Protein AF-A0A6A4ZZF1-F1 (afdb_monomer)

InterPro domains:
  IPR004626 RarD protein [TIGR00688] (1-239)
  IPR037185 Multidrug transporter EmrE superfamily [SSF103481] (30-122)
  IPR037185 Multidrug transporter EmrE superfamily [SSF103481] (188-264)

Structure (mmCIF, N/CA/C/O backbone):
data_AF-A0A6A4ZZF1-F1
#
_entry.id   AF-A0A6A4ZZF1-F1
#
loop_
_atom_site.group_PDB
_atom_site.id
_atom_site.type_symbol
_atom_site.label_atom_id
_atom_site.label_alt_id
_atom_site.label_comp_id
_atom_site.label_asym_id
_atom_site.label_entity_id
_atom_site.label_seq_id
_atom_site.pdbx_PDB_ins_code
_atom_site.Cartn_x
_atom_site.Cartn_y
_atom_site.Cartn_z
_atom_site.occupancy
_atom_site.B_iso_or_equiv
_atom_site.auth_seq_id
_atom_site.auth_comp_id
_atom_site.auth_asym_id
_atom_site.auth_atom_id
_atom_site.pdbx_PDB_model_num
ATOM 1 N N . MET A 1 1 ? 4.108 -10.662 -2.241 1.00 72.31 1 MET A N 1
ATOM 2 C CA . MET A 1 1 ? 3.986 -9.439 -3.066 1.00 72.31 1 MET A CA 1
ATOM 3 C C . MET A 1 1 ? 5.283 -9.031 -3.741 1.00 72.31 1 MET A C 1
ATOM 5 O O . MET A 1 1 ? 5.294 -9.047 -4.962 1.00 72.31 1 MET A O 1
ATOM 9 N N . PRO A 1 2 ? 6.390 -8.744 -3.032 1.00 70.81 2 PRO A N 1
ATOM 10 C CA . PRO A 1 2 ? 7.618 -8.294 -3.698 1.00 70.81 2 PRO A CA 1
ATOM 11 C C . PRO A 1 2 ? 8.170 -9.299 -4.713 1.00 70.81 2 PRO A C 1
ATOM 13 O O . PRO A 1 2 ? 8.534 -8.932 -5.821 1.00 70.81 2 PRO A O 1
ATOM 16 N N . VAL A 1 3 ? 8.139 -10.589 -4.360 1.00 78.12 3 VAL A N 1
ATOM 17 C CA . VAL A 1 3 ? 8.499 -11.699 -5.261 1.00 78.12 3 VAL A CA 1
ATOM 18 C C . VAL A 1 3 ? 7.626 -11.746 -6.507 1.00 78.12 3 VAL A C 1
ATOM 20 O O . VAL A 1 3 ? 8.127 -11.954 -7.603 1.00 78.12 3 VAL A O 1
ATOM 23 N N . TYR A 1 4 ? 6.333 -11.479 -6.353 1.00 81.94 4 TYR A N 1
ATOM 24 C CA . TYR A 1 4 ? 5.402 -11.462 -7.470 1.00 81.94 4 TYR A CA 1
ATOM 25 C C . TYR A 1 4 ? 5.743 -10.358 -8.478 1.00 81.94 4 TYR A C 1
ATOM 27 O O . TYR A 1 4 ? 5.851 -10.623 -9.670 1.00 81.94 4 TYR A O 1
ATOM 35 N N . TYR A 1 5 ? 5.993 -9.137 -7.995 1.00 78.38 5 TYR A N 1
ATOM 36 C CA . TYR A 1 5 ? 6.375 -8.022 -8.864 1.00 78.38 5 TYR A CA 1
ATOM 37 C C . TYR A 1 5 ? 7.768 -8.193 -9.476 1.00 78.38 5 TYR A C 1
ATOM 39 O O . TYR A 1 5 ? 7.979 -7.765 -10.604 1.00 78.38 5 TYR A O 1
ATOM 47 N N . LYS A 1 6 ? 8.687 -8.904 -8.811 1.00 76.88 6 LYS A N 1
ATOM 48 C CA . LYS A 1 6 ? 9.986 -9.271 -9.394 1.00 76.88 6 LYS A CA 1
ATOM 49 C C . LYS A 1 6 ? 9.829 -10.126 -10.658 1.00 76.88 6 LYS A C 1
ATOM 51 O O . LYS A 1 6 ? 10.525 -9.872 -11.636 1.00 76.88 6 LYS A O 1
ATOM 56 N N . PHE A 1 7 ? 8.896 -11.082 -10.685 1.00 82.50 7 PHE A N 1
ATOM 57 C CA . PHE A 1 7 ? 8.600 -11.852 -11.905 1.00 82.50 7 PHE A CA 1
ATOM 58 C C . PHE A 1 7 ? 8.034 -10.991 -13.045 1.00 82.50 7 PHE A C 1
ATOM 60 O O . PHE A 1 7 ? 8.113 -11.383 -14.204 1.00 82.50 7 PHE A O 1
ATOM 67 N N . LEU A 1 8 ? 7.508 -9.808 -12.724 1.00 83.62 8 LEU A N 1
ATOM 68 C CA . LEU A 1 8 ? 7.027 -8.805 -13.673 1.00 83.62 8 LEU A CA 1
ATOM 69 C C . LEU A 1 8 ? 8.022 -7.648 -13.871 1.00 83.62 8 LEU A C 1
ATOM 71 O O . LEU A 1 8 ? 7.661 -6.633 -14.452 1.00 83.62 8 LEU A O 1
ATOM 75 N N . SER A 1 9 ? 9.270 -7.770 -13.411 1.00 78.56 9 SER A N 1
ATOM 76 C CA . SER A 1 9 ? 10.270 -6.686 -13.475 1.00 78.56 9 SER A CA 1
ATOM 77 C C . SER A 1 9 ? 10.623 -6.234 -14.895 1.00 78.56 9 SER A C 1
ATOM 79 O O . SER A 1 9 ? 11.069 -5.106 -15.083 1.00 78.56 9 SER A O 1
ATOM 81 N N . THR A 1 10 ? 10.394 -7.086 -15.896 1.00 82.81 10 THR A N 1
ATOM 82 C CA . THR A 1 10 ? 10.549 -6.753 -17.319 1.00 82.81 10 THR A CA 1
ATOM 83 C C . THR A 1 10 ? 9.383 -5.933 -17.872 1.00 82.81 10 THR A C 1
ATOM 85 O O . THR A 1 10 ? 9.496 -5.349 -18.947 1.00 82.81 10 THR A O 1
ATOM 88 N N . VAL A 1 11 ? 8.264 -5.870 -17.147 1.00 87.69 11 VAL A N 1
ATOM 89 C CA . VAL A 1 11 ? 7.070 -5.120 -17.529 1.00 87.69 11 VAL A CA 1
ATOM 90 C C . VAL A 1 11 ? 7.142 -3.718 -16.920 1.00 87.69 11 VAL A C 1
ATOM 92 O O . VAL A 1 11 ? 7.413 -3.579 -15.721 1.00 87.69 11 VAL A O 1
ATOM 95 N N . PRO A 1 12 ? 6.859 -2.651 -17.690 1.00 89.56 12 PRO A N 1
ATOM 96 C CA . PRO A 1 12 ? 6.826 -1.305 -17.135 1.00 89.56 12 PRO A CA 1
ATOM 97 C C . PRO A 1 12 ? 5.836 -1.207 -15.966 1.00 89.56 12 PRO A C 1
ATOM 99 O O . PRO A 1 12 ? 4.684 -1.633 -16.076 1.00 89.56 12 PRO A O 1
ATOM 102 N N . ALA A 1 13 ? 6.264 -0.597 -14.855 1.00 87.69 13 ALA A N 1
ATOM 103 C CA . ALA A 1 13 ? 5.487 -0.519 -13.611 1.00 87.69 13 ALA A CA 1
ATOM 104 C C . ALA A 1 13 ? 4.069 0.043 -13.813 1.00 87.69 13 ALA A C 1
ATOM 106 O O . ALA A 1 13 ? 3.106 -0.431 -13.211 1.00 87.69 13 ALA A O 1
ATOM 107 N N . PHE A 1 14 ? 3.938 1.022 -14.711 1.00 89.88 14 PHE A N 1
ATOM 108 C CA . PHE A 1 14 ? 2.655 1.605 -15.084 1.00 89.88 14 PHE A CA 1
ATOM 109 C C . PHE A 1 14 ? 1.700 0.583 -15.718 1.00 89.88 14 PHE A C 1
ATOM 111 O O . PHE A 1 14 ? 0.529 0.542 -15.350 1.00 89.88 14 PHE A O 1
ATOM 118 N N . GLN A 1 15 ? 2.188 -0.299 -16.597 1.00 91.88 15 GLN A N 1
ATOM 119 C CA . GLN A 1 15 ? 1.350 -1.340 -17.201 1.00 91.88 15 GLN A CA 1
ATOM 120 C C . GLN A 1 15 ? 0.890 -2.368 -16.164 1.00 91.88 15 GLN A C 1
ATOM 122 O O . GLN A 1 15 ? -0.274 -2.759 -16.166 1.00 91.88 15 GLN A O 1
ATOM 127 N N . ILE A 1 16 ? 1.763 -2.751 -15.224 1.00 91.12 16 ILE A N 1
ATOM 128 C CA . ILE A 1 16 ? 1.392 -3.643 -14.112 1.00 91.12 16 ILE A CA 1
ATOM 129 C C . ILE A 1 16 ? 0.278 -3.004 -13.269 1.00 91.12 16 ILE A C 1
ATOM 131 O O . ILE A 1 16 ? -0.683 -3.678 -12.902 1.00 91.12 16 ILE A O 1
ATOM 135 N N . ALA A 1 17 ? 0.377 -1.701 -12.981 1.00 91.31 17 ALA A N 1
ATOM 136 C CA . ALA A 1 17 ? -0.648 -0.980 -12.232 1.00 91.31 17 ALA A CA 1
ATOM 137 C C . ALA A 1 17 ? -1.991 -0.938 -12.980 1.00 91.31 17 ALA A C 1
ATOM 139 O O . ALA A 1 17 ? -3.021 -1.235 -12.378 1.00 91.31 17 ALA A O 1
ATOM 140 N N . LEU A 1 18 ? -1.988 -0.648 -14.286 1.00 92.94 18 LEU A N 1
ATOM 141 C CA . LEU A 1 18 ? -3.201 -0.653 -15.112 1.00 92.94 18 LEU A CA 1
ATOM 142 C C . LEU A 1 18 ? -3.880 -2.026 -15.144 1.00 92.94 18 LEU A C 1
ATOM 144 O O . LEU A 1 18 ? -5.099 -2.120 -14.975 1.00 92.94 18 LEU A O 1
ATOM 148 N N . GLN A 1 19 ? -3.095 -3.095 -15.298 1.00 92.38 19 GLN A N 1
ATOM 149 C CA . GLN A 1 19 ? -3.606 -4.465 -15.243 1.00 92.38 19 GLN A CA 1
ATOM 150 C C . GLN A 1 19 ? -4.179 -4.770 -13.858 1.00 92.38 19 GLN A C 1
ATOM 152 O O . GLN A 1 19 ? -5.310 -5.242 -13.752 1.00 92.38 19 GLN A O 1
ATOM 157 N N . ARG A 1 20 ? -3.484 -4.389 -12.779 1.00 91.75 20 ARG A N 1
ATOM 158 C CA . ARG A 1 20 ? -4.009 -4.537 -11.416 1.00 91.75 20 ARG A CA 1
ATOM 159 C C . ARG A 1 20 ? -5.343 -3.823 -11.244 1.00 91.75 20 ARG A C 1
ATOM 161 O O . ARG A 1 20 ? -6.258 -4.414 -10.681 1.00 91.75 20 ARG A O 1
ATOM 168 N N . PHE A 1 21 ? -5.478 -2.584 -11.708 1.00 93.38 21 PHE A N 1
ATOM 169 C CA . PHE A 1 21 ? -6.724 -1.819 -11.580 1.00 93.38 21 PHE A CA 1
ATOM 170 C C . PHE A 1 21 ? -7.869 -2.469 -12.364 1.00 93.38 21 PHE A C 1
ATOM 172 O O . PHE A 1 21 ? -8.987 -2.553 -11.861 1.00 93.38 21 PHE A O 1
ATOM 179 N N . THR A 1 22 ? -7.564 -3.010 -13.544 1.00 94.06 22 THR A N 1
ATOM 180 C CA . THR A 1 22 ? -8.524 -3.721 -14.397 1.00 94.06 22 THR A CA 1
ATOM 181 C C . THR A 1 22 ? -9.000 -5.023 -13.751 1.00 94.06 22 THR A C 1
ATOM 183 O O . THR A 1 22 ? -10.201 -5.257 -13.638 1.00 94.06 22 THR A O 1
ATOM 186 N N . TRP A 1 23 ? -8.079 -5.856 -13.261 1.00 92.81 23 TRP A N 1
ATOM 187 C CA . TRP A 1 23 ? -8.389 -7.194 -12.740 1.00 92.81 23 TRP A CA 1
ATOM 188 C C . TRP A 1 23 ? -8.835 -7.217 -11.276 1.00 92.81 23 TRP A C 1
ATOM 190 O O . TRP A 1 23 ? -9.380 -8.216 -10.806 1.00 92.81 23 TRP A O 1
ATOM 200 N N . THR A 1 24 ? -8.666 -6.113 -10.547 1.00 91.56 24 THR A N 1
ATOM 201 C CA . THR A 1 24 ? -9.140 -6.004 -9.162 1.00 91.56 24 THR A CA 1
ATOM 202 C C . THR A 1 24 ? -10.670 -5.971 -9.083 1.00 91.56 24 THR A C 1
ATOM 204 O O . THR A 1 24 ? -11.230 -6.633 -8.212 1.00 91.56 24 THR A O 1
ATOM 207 N N . LEU A 1 25 ? -11.360 -5.277 -10.001 1.00 93.94 25 LEU A N 1
ATOM 208 C CA . LEU A 1 25 ? -12.827 -5.191 -9.984 1.00 93.94 25 LEU A CA 1
ATOM 209 C C . LEU A 1 25 ? -13.518 -6.550 -10.197 1.00 93.94 25 LEU A C 1
ATOM 211 O O . LEU A 1 25 ? -14.357 -6.889 -9.367 1.00 93.94 25 LEU A O 1
ATOM 215 N N . PRO A 1 26 ? -13.199 -7.357 -11.233 1.00 93.06 26 PRO A N 1
ATOM 216 C CA . PRO A 1 26 ? -13.819 -8.672 -11.405 1.00 93.06 26 PRO A CA 1
ATOM 217 C C . PRO A 1 26 ? -13.698 -9.545 -10.156 1.00 93.06 26 PRO A C 1
ATOM 219 O O . PRO A 1 26 ? -14.657 -10.205 -9.763 1.00 93.06 26 PRO A O 1
ATOM 222 N N . TRP A 1 27 ? -12.542 -9.498 -9.492 1.00 88.75 27 TRP A N 1
ATOM 223 C CA . TRP A 1 27 ? -12.291 -10.276 -8.288 1.00 88.75 27 TRP A CA 1
ATOM 224 C C . TRP A 1 27 ? -13.097 -9.785 -7.080 1.00 88.75 27 TRP A C 1
ATOM 226 O O . TRP A 1 27 ? -13.792 -10.570 -6.432 1.00 88.75 27 TRP A O 1
ATOM 236 N N . THR A 1 28 ? -13.054 -8.485 -6.776 1.00 89.69 28 THR A N 1
ATOM 237 C CA . THR A 1 28 ? -13.808 -7.926 -5.641 1.00 89.69 28 THR A CA 1
ATOM 238 C C . THR A 1 28 ? -15.316 -8.012 -5.871 1.00 89.69 28 THR A C 1
ATOM 240 O O . THR A 1 28 ? -16.069 -8.285 -4.935 1.00 89.69 28 THR A O 1
ATOM 243 N N . PHE A 1 29 ? -15.766 -7.876 -7.118 1.00 92.38 29 PHE A N 1
ATOM 244 C CA . PHE A 1 29 ? -17.161 -8.057 -7.500 1.00 92.38 29 PHE A CA 1
ATOM 245 C C . PHE A 1 29 ? -17.607 -9.522 -7.398 1.00 92.38 29 PHE A C 1
ATOM 247 O O . PHE A 1 29 ? -18.689 -9.797 -6.883 1.00 92.38 29 PHE A O 1
ATOM 254 N N . MET A 1 30 ? -16.767 -10.482 -7.796 1.00 91.75 30 MET A N 1
ATOM 255 C CA . MET A 1 30 ? -17.041 -11.909 -7.594 1.00 91.75 30 MET A CA 1
ATOM 256 C C . MET A 1 30 ? -17.208 -12.244 -6.104 1.00 91.75 30 MET A C 1
ATOM 258 O O . MET A 1 30 ? -18.144 -12.956 -5.742 1.00 91.75 30 MET A O 1
ATOM 262 N N . LEU A 1 31 ? -16.365 -11.687 -5.226 1.00 87.69 31 LEU A N 1
ATOM 263 C CA . LEU A 1 31 ? -16.516 -11.831 -3.772 1.00 87.69 31 LEU A CA 1
ATOM 264 C C . LEU A 1 31 ? -17.827 -11.215 -3.260 1.00 87.69 31 LEU A C 1
ATOM 266 O O . LEU A 1 31 ? -18.515 -11.823 -2.441 1.00 87.69 31 LEU A O 1
ATOM 270 N N . LEU A 1 32 ? -18.212 -10.042 -3.772 1.00 91.12 32 LEU A N 1
ATOM 271 C CA . LEU A 1 32 ? -19.483 -9.391 -3.439 1.00 91.12 32 LEU A CA 1
ATOM 272 C C . LEU A 1 32 ? -20.698 -10.251 -3.825 1.00 91.12 32 LEU A C 1
ATOM 274 O O . LEU A 1 32 ? -21.671 -10.338 -3.070 1.00 91.12 32 LEU A O 1
ATOM 278 N N . LEU A 1 33 ? -20.639 -10.896 -4.994 1.00 92.81 33 LEU A N 1
ATOM 279 C CA . LEU A 1 33 ? -21.669 -11.821 -5.463 1.00 92.81 33 LEU A CA 1
ATOM 280 C C . LEU A 1 33 ? -21.711 -13.094 -4.614 1.00 92.81 33 LEU A C 1
ATOM 282 O O . LEU A 1 33 ? -22.796 -13.494 -4.189 1.00 92.81 33 LEU A O 1
ATOM 286 N N . ALA A 1 34 ? -20.552 -13.689 -4.317 1.00 89.81 34 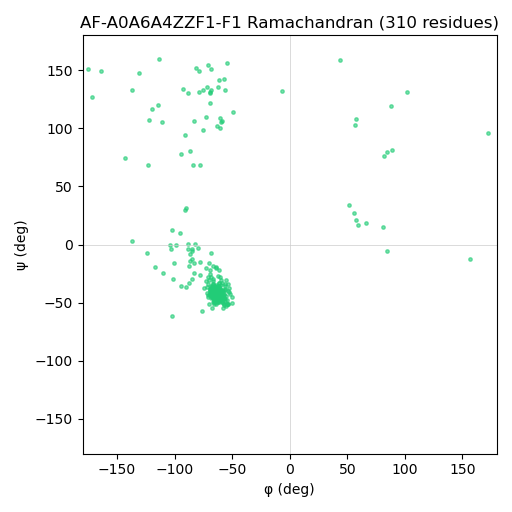ALA A N 1
ATOM 287 C CA . ALA A 1 34 ? -20.438 -14.892 -3.493 1.00 89.81 34 ALA A CA 1
ATOM 288 C C . ALA A 1 34 ? -21.012 -14.681 -2.083 1.00 89.81 34 ALA A C 1
ATOM 290 O O . ALA A 1 34 ? -21.722 -15.540 -1.565 1.00 89.81 34 ALA A O 1
ATOM 291 N N . LEU A 1 35 ? -20.780 -13.502 -1.498 1.00 87.25 35 LEU A N 1
ATOM 292 C CA . LEU A 1 35 ? -21.326 -13.105 -0.197 1.00 87.25 35 LEU A CA 1
ATOM 293 C C . LEU A 1 35 ? -22.767 -12.576 -0.268 1.00 87.25 35 LEU A C 1
ATOM 295 O O . LEU A 1 35 ? -23.331 -12.199 0.754 1.00 87.25 35 LEU A O 1
ATOM 299 N N . ARG A 1 36 ? -23.378 -12.542 -1.461 1.00 90.62 36 ARG A N 1
ATOM 300 C CA . ARG A 1 36 ? -24.756 -12.081 -1.715 1.00 90.62 36 ARG A CA 1
ATOM 301 C C . ARG A 1 36 ? -25.053 -10.639 -1.267 1.00 90.62 36 ARG A C 1
ATOM 303 O O . ARG A 1 36 ? -26.216 -10.261 -1.167 1.00 90.62 36 ARG A O 1
ATOM 310 N N . GLN A 1 37 ? -24.031 -9.795 -1.107 1.00 90.44 37 GLN A N 1
ATOM 311 C CA . GLN A 1 37 ? -24.180 -8.400 -0.654 1.00 90.44 37 GLN A CA 1
ATOM 312 C C . GLN A 1 37 ? -24.429 -7.399 -1.799 1.00 90.44 37 GLN A C 1
ATOM 314 O O . GLN A 1 37 ? -24.613 -6.206 -1.567 1.00 90.44 37 GLN A O 1
ATOM 319 N N . HIS A 1 38 ? -24.492 -7.868 -3.050 1.00 92.00 38 HIS A N 1
ATOM 320 C CA . HIS A 1 38 ? -24.627 -7.026 -4.247 1.00 92.00 38 HIS A CA 1
ATOM 321 C C . HIS A 1 38 ? -25.849 -6.089 -4.242 1.00 92.00 38 HIS A C 1
ATOM 323 O O . HIS A 1 38 ? -25.748 -4.961 -4.722 1.00 92.00 38 HIS A O 1
ATOM 329 N N . LYS A 1 39 ? -26.992 -6.512 -3.680 1.00 91.81 39 LYS A N 1
ATOM 330 C CA . LYS A 1 39 ? -28.198 -5.663 -3.589 1.00 91.81 39 LYS A CA 1
ATOM 331 C C . LYS A 1 39 ? -28.013 -4.502 -2.612 1.00 91.81 39 LYS A C 1
ATOM 333 O O . LYS A 1 39 ? -28.387 -3.374 -2.922 1.00 91.81 39 LYS A O 1
ATOM 338 N N . ILE A 1 40 ? -27.420 -4.784 -1.451 1.00 91.94 40 ILE A N 1
ATOM 339 C CA . ILE A 1 40 ? -27.141 -3.786 -0.409 1.00 91.94 40 ILE A CA 1
ATOM 340 C C . ILE A 1 40 ? -26.113 -2.786 -0.941 1.00 91.94 40 ILE A C 1
ATOM 342 O O . ILE A 1 40 ? -26.341 -1.579 -0.898 1.00 91.94 40 ILE A O 1
ATOM 346 N N . PHE A 1 41 ? -25.047 -3.290 -1.568 1.00 93.69 41 PHE A N 1
ATOM 347 C CA . PHE A 1 41 ? -24.054 -2.464 -2.247 1.00 93.69 41 PHE A CA 1
ATOM 348 C C . PHE A 1 41 ? -24.688 -1.508 -3.265 1.00 93.69 41 PHE A C 1
ATOM 350 O O . PHE A 1 41 ? -24.442 -0.307 -3.202 1.00 93.69 41 PHE A O 1
ATOM 357 N N . ALA A 1 42 ? -25.537 -2.004 -4.170 1.00 93.50 42 ALA A N 1
ATOM 358 C CA . ALA A 1 42 ? -26.165 -1.164 -5.191 1.00 93.50 42 ALA A CA 1
ATOM 359 C C . ALA A 1 42 ? -27.045 -0.052 -4.592 1.00 93.50 42 ALA A C 1
ATOM 361 O O . ALA A 1 42 ? -27.110 1.045 -5.145 1.00 93.50 42 ALA A O 1
ATOM 362 N N . ARG A 1 43 ? -27.691 -0.314 -3.449 1.00 92.00 43 ARG A N 1
ATOM 363 C CA . ARG A 1 43 ? -28.529 0.661 -2.742 1.00 92.00 43 ARG A CA 1
ATOM 364 C C . ARG A 1 43 ? -27.711 1.736 -2.017 1.00 92.00 43 ARG A C 1
ATOM 366 O O . ARG A 1 43 ? -28.135 2.887 -1.981 1.00 92.00 43 ARG A O 1
ATOM 373 N N . GLU A 1 44 ? -26.571 1.381 -1.430 1.00 92.00 44 GLU A N 1
ATOM 374 C CA . GLU A 1 44 ? -25.820 2.264 -0.521 1.00 92.00 44 GLU A CA 1
ATOM 375 C C . GLU A 1 44 ? -24.602 2.939 -1.168 1.00 92.00 44 GLU A C 1
ATOM 377 O O . GLU A 1 44 ? -24.215 4.043 -0.777 1.00 92.00 44 GLU A O 1
ATOM 382 N N . ALA A 1 45 ? -23.974 2.309 -2.163 1.00 92.81 45 ALA A N 1
ATOM 383 C CA . ALA A 1 45 ? -22.674 2.744 -2.670 1.00 92.81 45 ALA A CA 1
ATOM 384 C C . ALA A 1 45 ? -22.737 4.043 -3.489 1.00 92.81 45 ALA A C 1
ATOM 386 O O . ALA A 1 45 ? -21.838 4.876 -3.388 1.00 92.81 45 ALA A O 1
ATOM 387 N N . PHE A 1 46 ? -23.798 4.251 -4.271 1.00 94.56 46 PHE A N 1
ATOM 388 C CA . PHE A 1 46 ? -23.851 5.283 -5.319 1.00 94.56 46 PHE A CA 1
ATOM 389 C C . PHE A 1 46 ? -24.374 6.654 -4.861 1.00 94.56 46 PHE A C 1
ATOM 391 O O . PHE A 1 46 ? -24.962 7.404 -5.640 1.00 94.56 46 PHE A O 1
ATOM 398 N N . THR A 1 47 ? -24.147 7.033 -3.604 1.00 94.75 47 THR A N 1
ATOM 399 C CA . THR A 1 47 ? -24.448 8.400 -3.151 1.00 94.75 47 THR A CA 1
ATOM 400 C C . THR A 1 47 ? -23.347 9.369 -3.595 1.00 94.75 47 THR A C 1
ATOM 402 O O . THR A 1 47 ? -22.176 8.999 -3.675 1.00 94.75 47 THR A O 1
ATOM 405 N N . LYS A 1 48 ? -23.685 10.643 -3.849 1.00 93.06 48 LYS A N 1
ATOM 406 C CA . LYS A 1 48 ? -22.687 11.664 -4.239 1.00 93.06 48 LYS A CA 1
ATOM 407 C C . LYS A 1 48 ? -21.562 11.802 -3.206 1.00 93.06 48 LYS A C 1
ATOM 409 O O . LYS A 1 48 ? -20.405 11.964 -3.581 1.00 93.06 48 LYS A O 1
A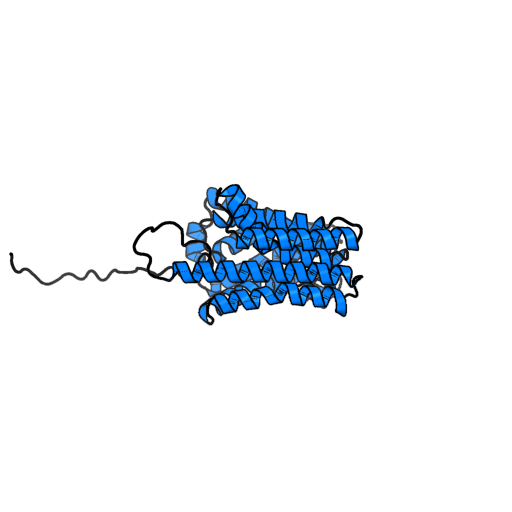TOM 414 N N . ALA A 1 49 ? -21.904 11.707 -1.919 1.00 93.62 49 ALA A N 1
ATOM 415 C CA . ALA A 1 49 ? -20.943 11.759 -0.822 1.00 93.62 49 ALA A CA 1
ATOM 416 C C . ALA A 1 49 ? -19.979 10.563 -0.853 1.00 93.62 49 ALA A C 1
ATOM 418 O O . ALA A 1 49 ? -18.768 10.757 -0.755 1.00 93.62 49 ALA A O 1
ATOM 419 N N . ASN A 1 50 ? -20.501 9.349 -1.065 1.00 94.19 50 ASN A N 1
ATOM 420 C CA . ASN A 1 50 ? -19.676 8.151 -1.188 1.00 94.19 50 ASN A CA 1
ATOM 421 C C . ASN A 1 50 ? -18.779 8.242 -2.421 1.00 94.19 50 ASN A C 1
ATOM 423 O O . ASN A 1 50 ? -17.573 8.078 -2.301 1.00 94.19 50 ASN A O 1
ATOM 427 N N . LEU A 1 51 ? -19.319 8.590 -3.588 1.00 95.06 51 LEU A N 1
ATOM 428 C CA . LEU A 1 51 ? -18.512 8.718 -4.802 1.00 95.06 51 LEU A CA 1
ATOM 429 C C . LEU A 1 51 ? -17.370 9.727 -4.637 1.00 95.06 51 LEU A C 1
ATOM 431 O O . LEU A 1 51 ? -16.245 9.420 -5.020 1.00 95.06 51 LEU A O 1
ATOM 435 N N . ALA A 1 52 ? -17.613 10.886 -4.019 1.00 94.75 52 ALA A N 1
ATOM 436 C CA . ALA A 1 52 ? -16.562 11.869 -3.758 1.00 94.75 52 ALA A CA 1
ATOM 437 C C . ALA A 1 52 ? -15.491 11.336 -2.791 1.00 94.75 52 ALA A C 1
ATOM 439 O O . ALA A 1 52 ? -14.298 11.407 -3.088 1.00 94.75 52 ALA A O 1
ATOM 440 N N . LEU A 1 53 ? -15.907 10.758 -1.658 1.00 94.38 53 LEU A N 1
ATOM 441 C CA . LEU A 1 53 ? -14.992 10.216 -0.651 1.00 94.38 53 LEU A CA 1
ATOM 442 C C . LEU A 1 53 ? -14.163 9.056 -1.217 1.00 94.38 53 LEU A C 1
ATOM 444 O O . LEU A 1 53 ? -12.937 9.067 -1.111 1.00 94.38 53 LEU A O 1
ATOM 448 N N . TYR A 1 54 ? -14.814 8.084 -1.858 1.00 95.38 54 TYR A N 1
ATOM 449 C CA . TYR A 1 54 ? -14.147 6.908 -2.411 1.00 95.38 54 TYR A CA 1
ATOM 450 C C . TYR A 1 54 ? -13.326 7.218 -3.666 1.00 95.38 54 TYR A C 1
ATOM 452 O O . TYR A 1 54 ? -12.390 6.485 -3.956 1.00 95.38 54 TYR A O 1
ATOM 460 N N . SER A 1 55 ? -13.585 8.327 -4.371 1.00 95.75 55 SER A N 1
ATOM 461 C CA . SER A 1 55 ? -12.681 8.807 -5.431 1.00 95.75 55 SER A CA 1
ATOM 462 C C . SER A 1 55 ? -11.343 9.276 -4.861 1.00 95.75 55 SER A C 1
ATOM 464 O O . SER A 1 55 ? -10.294 8.984 -5.434 1.00 95.75 55 SER A O 1
ATOM 466 N N . ILE A 1 56 ? -11.356 9.950 -3.705 1.00 96.06 56 ILE A N 1
ATOM 467 C CA . ILE A 1 56 ? -10.127 10.364 -3.012 1.00 96.06 56 ILE A CA 1
ATOM 468 C C . ILE A 1 56 ? -9.355 9.130 -2.540 1.00 96.06 56 ILE A C 1
ATOM 470 O O . ILE A 1 56 ? -8.154 9.020 -2.786 1.00 96.06 56 ILE A O 1
ATOM 474 N N . THR A 1 57 ? -10.031 8.181 -1.887 1.00 94.44 57 THR A N 1
ATOM 475 C CA . THR A 1 57 ? -9.361 6.977 -1.378 1.00 94.44 57 THR A CA 1
ATOM 476 C C . THR A 1 57 ? -8.872 6.067 -2.507 1.00 94.44 57 THR A C 1
ATOM 478 O O . THR A 1 57 ? -7.763 5.543 -2.410 1.00 94.44 57 THR A O 1
ATOM 481 N N . ALA A 1 58 ? -9.622 5.948 -3.607 1.00 94.81 58 ALA A N 1
ATOM 482 C CA . ALA A 1 58 ? -9.186 5.264 -4.822 1.00 94.81 58 ALA A CA 1
ATOM 483 C C . ALA A 1 58 ? -7.926 5.910 -5.416 1.00 94.81 58 ALA A C 1
ATOM 485 O O . ALA A 1 58 ? -6.971 5.205 -5.733 1.00 94.81 58 ALA A O 1
ATOM 486 N N . GLY A 1 59 ? -7.877 7.244 -5.503 1.00 96.12 59 GLY A N 1
ATOM 487 C CA . GLY A 1 59 ? -6.693 7.972 -5.966 1.00 96.12 59 GLY A CA 1
ATOM 488 C C . GLY A 1 59 ? -5.463 7.734 -5.085 1.00 96.12 59 GLY A C 1
ATOM 489 O O . GLY A 1 59 ? -4.378 7.467 -5.600 1.00 96.12 59 GLY A O 1
ATOM 490 N N . LEU A 1 60 ? -5.631 7.755 -3.758 1.00 94.75 60 LEU A N 1
ATOM 491 C CA . LEU A 1 60 ? -4.546 7.476 -2.809 1.00 94.75 60 LEU A CA 1
ATOM 492 C C . LEU A 1 60 ? -4.036 6.033 -2.927 1.00 94.75 60 LEU A C 1
ATOM 494 O O . LEU A 1 60 ? -2.828 5.815 -2.998 1.00 94.75 60 LEU A O 1
ATOM 498 N N . VAL A 1 61 ? -4.932 5.045 -3.020 1.00 92.75 61 VAL A N 1
ATOM 499 C CA . VAL A 1 61 ? -4.543 3.637 -3.224 1.00 92.75 61 VAL A CA 1
ATOM 500 C C . VAL A 1 61 ? -3.876 3.434 -4.576 1.00 92.75 61 VAL A C 1
ATOM 502 O O . VAL A 1 61 ? -2.899 2.688 -4.662 1.00 92.75 61 VAL A O 1
ATOM 505 N N . ALA A 1 62 ? -4.363 4.092 -5.630 1.00 93.12 62 ALA A N 1
ATOM 506 C CA . ALA A 1 62 ? -3.749 4.050 -6.951 1.00 93.12 62 ALA A CA 1
ATOM 507 C C . ALA A 1 62 ? -2.316 4.598 -6.908 1.00 93.12 62 ALA A C 1
ATOM 509 O O . ALA A 1 62 ? -1.397 3.931 -7.387 1.00 93.12 62 ALA A O 1
ATOM 510 N N . ALA A 1 63 ? -2.116 5.758 -6.274 1.00 94.94 63 ALA A N 1
ATOM 511 C CA . ALA A 1 63 ? -0.808 6.383 -6.108 1.00 94.94 63 ALA A CA 1
ATOM 512 C C . ALA A 1 63 ? 0.148 5.511 -5.279 1.00 94.94 63 ALA A C 1
ATOM 514 O O . ALA A 1 63 ? 1.270 5.259 -5.716 1.00 94.94 63 ALA A O 1
ATOM 515 N N . SER A 1 64 ? -0.310 4.991 -4.133 1.00 93.44 64 SER A N 1
ATOM 516 C CA . SER A 1 64 ? 0.475 4.080 -3.285 1.00 93.44 64 SER A CA 1
ATOM 517 C C . SER A 1 64 ? 0.885 2.825 -4.056 1.00 93.44 64 SER A C 1
ATOM 519 O O . SER A 1 64 ? 2.059 2.466 -4.108 1.00 93.44 64 SER A O 1
ATOM 521 N N . THR A 1 65 ? -0.059 2.204 -4.766 1.00 91.38 65 THR A N 1
ATOM 522 C CA . THR A 1 65 ? 0.208 1.011 -5.579 1.00 91.38 65 THR A CA 1
ATOM 523 C C . THR A 1 65 ? 1.261 1.283 -6.647 1.00 91.38 65 THR A C 1
ATOM 525 O O . THR A 1 65 ? 2.201 0.502 -6.797 1.00 91.38 65 THR A O 1
ATOM 528 N N . LEU A 1 66 ? 1.098 2.368 -7.405 1.00 92.19 66 LEU A N 1
ATOM 529 C CA . LEU A 1 66 ? 2.012 2.715 -8.484 1.00 92.19 66 LEU A CA 1
ATOM 530 C C . LEU A 1 66 ? 3.419 2.975 -7.935 1.00 92.19 66 LEU A C 1
ATOM 532 O O . LEU A 1 66 ? 4.391 2.475 -8.499 1.00 92.19 66 LEU A O 1
ATOM 536 N N . LEU A 1 67 ? 3.513 3.674 -6.799 1.00 93.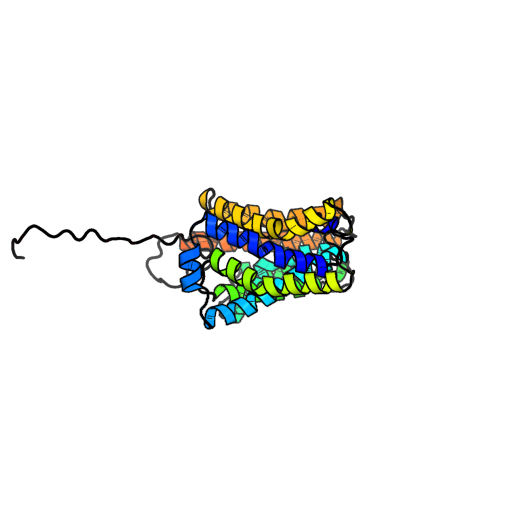06 67 LEU A N 1
ATOM 537 C CA . LEU A 1 67 ? 4.768 3.932 -6.104 1.00 93.06 67 LEU A CA 1
ATOM 538 C C . LEU A 1 67 ? 5.433 2.636 -5.628 1.00 93.06 67 LEU A C 1
ATOM 540 O O . LEU A 1 67 ? 6.625 2.471 -5.853 1.00 93.06 67 LEU A O 1
ATOM 544 N N . VAL A 1 68 ? 4.685 1.692 -5.041 1.00 90.25 68 VAL A N 1
ATOM 545 C CA . VAL A 1 68 ? 5.225 0.386 -4.621 1.00 90.25 68 VAL A CA 1
ATOM 546 C C . VAL A 1 68 ? 5.766 -0.398 -5.813 1.00 90.25 68 VAL A C 1
ATOM 548 O O . VAL A 1 68 ? 6.889 -0.894 -5.749 1.00 90.25 68 VAL A O 1
ATOM 551 N N . ILE A 1 69 ? 4.994 -0.526 -6.896 1.00 89.62 69 ILE A N 1
ATOM 552 C CA . ILE A 1 69 ? 5.420 -1.298 -8.073 1.00 89.62 69 ILE A CA 1
ATOM 553 C C . ILE A 1 69 ? 6.669 -0.660 -8.689 1.00 89.62 69 ILE A C 1
ATOM 555 O O . ILE A 1 69 ? 7.652 -1.351 -8.956 1.00 89.62 69 ILE A O 1
ATOM 559 N N . TRP A 1 70 ? 6.655 0.662 -8.872 1.00 91.44 70 TRP A N 1
ATOM 560 C CA . TRP A 1 70 ? 7.799 1.402 -9.394 1.00 91.44 70 TRP A CA 1
ATOM 561 C C . TRP A 1 70 ? 9.034 1.261 -8.498 1.00 91.44 70 TRP A C 1
ATOM 563 O O . TRP A 1 70 ? 10.123 0.985 -9.001 1.00 91.44 70 TRP A O 1
ATOM 573 N N . ALA A 1 71 ? 8.867 1.395 -7.181 1.00 89.62 71 ALA A N 1
ATOM 574 C CA . ALA A 1 71 ? 9.947 1.296 -6.209 1.00 89.62 71 ALA A CA 1
ATOM 575 C C . ALA A 1 71 ? 10.582 -0.098 -6.224 1.00 89.62 71 ALA A C 1
ATOM 577 O O . ALA A 1 71 ? 11.803 -0.213 -6.289 1.00 89.62 71 ALA A O 1
ATOM 578 N N . VAL A 1 72 ? 9.770 -1.160 -6.234 1.00 86.06 72 VAL A N 1
ATOM 579 C CA . VAL A 1 72 ? 10.267 -2.542 -6.312 1.00 86.06 72 VAL A CA 1
ATOM 580 C C . VAL A 1 72 ? 11.027 -2.783 -7.618 1.00 86.06 72 VAL A C 1
ATOM 582 O O . VAL A 1 72 ? 12.110 -3.366 -7.581 1.00 86.06 72 VAL A O 1
ATOM 585 N N . ASN A 1 73 ? 10.513 -2.300 -8.752 1.00 85.94 73 ASN A N 1
ATOM 586 C CA . ASN A 1 73 ? 11.187 -2.444 -10.046 1.00 85.94 73 ASN A CA 1
ATOM 587 C C . ASN A 1 73 ? 12.475 -1.606 -10.146 1.00 85.94 73 ASN A C 1
ATOM 589 O O . ASN A 1 73 ? 13.378 -1.971 -10.891 1.00 85.94 73 ASN A O 1
ATOM 593 N N . SER A 1 74 ? 12.579 -0.518 -9.380 1.00 87.25 74 SER A N 1
ATOM 594 C CA . SER A 1 74 ? 13.729 0.397 -9.382 1.00 87.25 74 SER A CA 1
ATOM 595 C C . SER A 1 74 ? 14.766 0.092 -8.287 1.00 87.25 74 SER A C 1
ATOM 597 O O . SER A 1 74 ? 15.662 0.900 -8.065 1.00 87.25 74 SER A O 1
ATOM 599 N N . GLY A 1 75 ? 14.655 -1.045 -7.586 1.00 85.12 75 GLY A N 1
ATOM 600 C CA . GLY A 1 75 ? 15.614 -1.455 -6.546 1.00 85.12 75 GLY A CA 1
ATOM 601 C C . GLY A 1 75 ? 15.410 -0.798 -5.173 1.00 85.12 75 GLY A C 1
ATOM 602 O O . GLY A 1 75 ? 16.267 -0.873 -4.308 1.00 85.12 75 GLY A O 1
ATOM 603 N N . TYR A 1 76 ? 14.262 -0.170 -4.917 1.00 86.81 76 TYR A N 1
ATOM 604 C CA . TYR A 1 76 ? 13.935 0.441 -3.620 1.00 86.81 76 TYR A CA 1
ATOM 605 C C . TYR A 1 76 ? 13.214 -0.527 -2.672 1.00 86.81 76 TYR A C 1
ATOM 607 O O . TYR A 1 76 ? 12.408 -0.118 -1.833 1.00 86.81 76 TYR A O 1
ATOM 615 N N . LEU A 1 77 ? 13.469 -1.834 -2.780 1.00 85.19 77 LEU A N 1
ATOM 616 C CA . LEU A 1 77 ? 12.729 -2.838 -2.012 1.00 85.19 77 LEU A CA 1
ATOM 617 C C . LEU A 1 77 ? 12.918 -2.681 -0.493 1.00 85.19 77 LEU A C 1
ATOM 619 O O . LEU A 1 77 ? 11.968 -2.883 0.269 1.00 85.19 77 LEU A O 1
ATOM 623 N N . LEU A 1 78 ? 14.117 -2.288 -0.054 1.00 83.81 78 LEU A N 1
ATOM 624 C CA . LEU A 1 78 ? 14.390 -2.012 1.356 1.00 83.81 78 LEU A CA 1
ATOM 625 C C . LEU A 1 78 ? 13.611 -0.794 1.869 1.00 83.81 78 LEU A C 1
ATOM 627 O O . LEU A 1 78 ? 13.068 -0.858 2.970 1.00 83.81 78 LEU A O 1
ATOM 631 N N . GLU A 1 79 ? 13.474 0.271 1.073 1.00 87.56 79 GLU A N 1
ATOM 632 C CA . GLU A 1 79 ? 12.649 1.429 1.447 1.00 87.56 79 GLU A CA 1
ATOM 633 C C . GLU A 1 79 ? 11.153 1.086 1.483 1.00 87.56 79 GLU A C 1
ATOM 635 O O . GLU A 1 79 ? 10.441 1.548 2.372 1.00 87.56 79 GLU A O 1
ATOM 640 N N . VAL A 1 80 ? 10.667 0.221 0.585 1.00 88.62 80 VAL A N 1
ATOM 641 C CA . VAL A 1 80 ? 9.286 -0.292 0.654 1.00 88.62 80 VAL A CA 1
ATOM 642 C C . VAL A 1 80 ? 9.067 -1.073 1.956 1.00 88.62 80 VAL A C 1
ATOM 644 O O . VAL A 1 80 ? 8.044 -0.899 2.617 1.00 88.62 80 VAL A O 1
ATOM 647 N N . SER A 1 81 ? 10.034 -1.903 2.361 1.00 84.88 81 SER A N 1
ATOM 648 C CA . SER A 1 81 ? 9.973 -2.625 3.639 1.00 84.88 81 SER A CA 1
ATOM 649 C C . SER A 1 81 ? 10.010 -1.675 4.838 1.00 84.88 81 SER A C 1
ATOM 651 O O . SER A 1 81 ? 9.269 -1.872 5.799 1.00 84.88 81 SER A O 1
ATOM 653 N N . LEU A 1 82 ? 10.856 -0.644 4.786 1.00 86.06 82 LEU A N 1
ATOM 654 C CA . LEU A 1 82 ? 10.943 0.399 5.805 1.00 86.06 82 LEU A CA 1
ATOM 655 C C . LEU A 1 82 ? 9.605 1.136 5.949 1.00 86.06 82 LEU A C 1
ATOM 657 O O . LEU A 1 82 ? 9.111 1.292 7.062 1.00 86.06 82 LEU A O 1
ATOM 661 N N . GLY A 1 83 ? 8.981 1.516 4.831 1.00 88.25 83 GLY A N 1
ATOM 662 C CA . GLY A 1 83 ? 7.644 2.110 4.815 1.00 88.25 83 GLY A CA 1
ATOM 663 C C . GLY A 1 8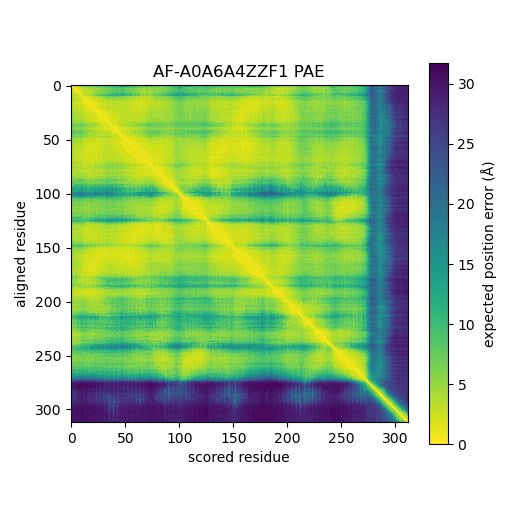3 ? 6.601 1.201 5.471 1.00 88.25 83 GLY A C 1
ATOM 664 O O . GLY A 1 83 ? 5.829 1.653 6.313 1.00 88.25 83 GLY A O 1
ATOM 665 N N . ALA A 1 84 ? 6.638 -0.105 5.186 1.00 84.31 84 ALA A N 1
ATOM 666 C CA . ALA A 1 84 ? 5.741 -1.072 5.818 1.00 84.31 84 ALA A CA 1
ATOM 667 C C . ALA A 1 84 ? 5.916 -1.154 7.350 1.00 84.31 84 ALA A C 1
ATOM 669 O O . ALA A 1 84 ? 4.920 -1.269 8.062 1.00 84.31 84 ALA A O 1
ATOM 670 N N . PHE A 1 85 ? 7.147 -1.045 7.870 1.00 81.69 85 PHE A N 1
ATOM 671 C CA . PHE A 1 85 ? 7.399 -0.959 9.319 1.00 81.69 85 PHE A CA 1
ATOM 672 C C . PHE A 1 85 ? 6.862 0.334 9.942 1.00 81.69 85 PHE A C 1
ATOM 674 O O . PHE A 1 85 ? 6.385 0.327 11.076 1.00 81.69 85 PHE A O 1
ATOM 681 N N . LEU A 1 86 ? 6.936 1.443 9.209 1.00 85.12 86 LEU A N 1
ATOM 682 C CA . LEU A 1 86 ? 6.478 2.750 9.674 1.00 85.12 86 LEU A CA 1
ATOM 683 C C . LEU A 1 86 ? 4.953 2.907 9.611 1.00 85.12 86 LEU A C 1
ATOM 685 O O . LEU A 1 86 ? 4.392 3.659 10.404 1.00 85.12 86 LEU A O 1
ATOM 689 N N . ASN A 1 87 ? 4.267 2.188 8.719 1.00 82.75 87 ASN A N 1
ATOM 690 C CA . ASN A 1 87 ? 2.832 2.346 8.470 1.00 82.75 87 ASN A CA 1
ATOM 691 C C . ASN A 1 87 ? 1.946 2.335 9.734 1.00 82.75 87 ASN A C 1
ATOM 693 O O . ASN A 1 87 ? 1.169 3.279 9.895 1.00 82.75 87 ASN A O 1
ATOM 697 N N . PRO A 1 88 ? 2.047 1.366 10.668 1.00 75.25 88 PRO A N 1
ATOM 698 C CA . PRO A 1 88 ? 1.221 1.367 11.882 1.00 75.25 88 PRO A CA 1
ATOM 699 C C . PRO A 1 88 ? 1.390 2.639 12.725 1.00 75.25 88 PRO A C 1
ATOM 701 O O . PRO A 1 88 ? 0.421 3.203 13.234 1.00 75.25 88 PRO A O 1
ATOM 704 N N . ILE A 1 89 ? 2.628 3.123 12.822 1.00 77.81 89 ILE A N 1
ATOM 705 C CA . ILE A 1 89 ? 2.999 4.315 13.588 1.00 77.81 89 ILE A CA 1
ATOM 706 C C . ILE A 1 89 ? 2.475 5.562 12.887 1.00 77.81 89 ILE A C 1
ATOM 708 O O . ILE A 1 89 ? 1.907 6.445 13.532 1.00 77.81 89 ILE A O 1
ATOM 712 N N . THR A 1 90 ? 2.619 5.625 11.565 1.00 80.38 90 THR A N 1
ATOM 713 C CA . THR A 1 90 ? 2.136 6.744 10.762 1.00 80.38 90 THR A CA 1
ATOM 714 C C . THR A 1 90 ? 0.618 6.851 10.825 1.00 80.38 90 THR A C 1
ATOM 716 O O . THR A 1 90 ? 0.106 7.938 11.073 1.00 80.38 90 THR A O 1
ATOM 719 N N . ILE A 1 91 ? -0.116 5.741 10.711 1.00 76.62 91 ILE A N 1
ATOM 720 C CA . ILE A 1 91 ? -1.584 5.730 10.826 1.00 76.62 91 ILE A CA 1
ATOM 721 C C . ILE A 1 91 ? -2.034 6.278 12.189 1.00 76.62 91 ILE A C 1
ATOM 723 O O . ILE A 1 91 ? -2.938 7.114 12.244 1.00 76.62 91 ILE A O 1
ATOM 727 N N . VAL A 1 92 ? -1.388 5.868 13.287 1.00 71.94 92 VAL A N 1
ATOM 728 C CA . VAL A 1 92 ? -1.703 6.400 14.625 1.00 71.94 92 VAL A CA 1
ATOM 729 C C . VAL A 1 92 ? -1.311 7.863 14.763 1.00 71.94 92 VAL A C 1
ATOM 731 O O . VAL A 1 92 ? -2.081 8.645 15.313 1.00 71.94 92 VAL A O 1
ATOM 734 N N . THR A 1 93 ? -0.163 8.263 14.223 1.00 72.88 93 THR A N 1
ATOM 735 C CA . THR A 1 93 ? 0.291 9.658 14.261 1.00 72.88 93 THR A CA 1
ATOM 736 C C . THR A 1 93 ? -0.674 10.566 13.500 1.00 72.88 93 THR A C 1
ATOM 738 O O . THR A 1 93 ? -1.066 11.605 14.022 1.00 72.88 93 THR A O 1
ATOM 741 N N . PHE A 1 94 ? -1.143 10.156 12.319 1.00 72.38 94 PHE A N 1
ATOM 742 C CA . PHE A 1 94 ? -2.200 10.858 11.585 1.00 72.38 94 PHE A CA 1
ATOM 743 C C . PHE A 1 94 ? -3.507 10.905 12.382 1.00 72.38 94 PHE A C 1
ATOM 745 O O . PHE A 1 94 ? -4.148 11.954 12.444 1.00 72.38 94 PHE A O 1
ATOM 752 N N . GLY A 1 95 ? -3.884 9.803 13.037 1.00 66.56 95 GLY A N 1
ATOM 753 C CA . GLY A 1 95 ? -5.024 9.770 13.952 1.00 66.56 95 GLY A CA 1
ATOM 754 C C . GLY A 1 95 ? -4.911 10.832 15.046 1.00 66.56 95 GLY A C 1
ATOM 755 O O . GLY A 1 95 ? -5.813 11.645 15.197 1.00 66.56 95 GLY A O 1
ATOM 756 N N . VAL A 1 96 ? -3.778 10.894 15.739 1.00 69.81 96 VAL A N 1
ATOM 757 C CA . VAL A 1 96 ? -3.507 11.842 16.831 1.00 69.81 96 VAL A CA 1
ATOM 758 C C . VAL A 1 96 ? -3.458 13.284 16.341 1.00 69.81 96 VAL A C 1
ATOM 760 O O . VAL A 1 96 ? -4.108 14.145 16.927 1.00 69.81 96 VAL A O 1
ATOM 763 N N . VAL A 1 97 ? -2.729 13.566 15.260 1.00 71.00 97 VAL A N 1
ATOM 764 C CA . VAL A 1 97 ? -2.586 14.929 14.726 1.00 71.00 97 VAL A CA 1
ATOM 765 C C . VAL A 1 97 ? -3.936 15.483 14.277 1.00 71.00 97 VAL A C 1
ATOM 767 O O . VAL A 1 97 ? -4.239 16.649 14.527 1.00 71.00 97 VAL A O 1
ATOM 770 N N . VAL A 1 98 ? -4.769 14.655 13.643 1.00 68.38 98 VAL A N 1
ATOM 771 C CA . VAL A 1 98 ? -6.024 15.127 13.053 1.00 68.38 98 VAL A CA 1
ATOM 772 C C . VAL A 1 98 ? -7.202 15.068 14.029 1.00 68.38 98 VAL A C 1
ATOM 774 O O . VAL A 1 98 ? -8.039 15.970 14.022 1.00 68.38 98 VAL A O 1
ATOM 777 N N . LEU A 1 99 ? -7.265 14.052 14.894 1.00 65.00 99 LEU A N 1
ATOM 778 C CA . LEU A 1 99 ? -8.298 13.923 15.935 1.00 65.00 99 LEU A CA 1
ATOM 779 C C . LEU A 1 99 ? -7.935 14.690 17.217 1.00 65.00 99 LEU A C 1
ATOM 781 O O . LEU A 1 99 ? -8.757 14.779 18.123 1.00 65.00 99 LEU A O 1
ATOM 785 N N . LYS A 1 100 ? -6.727 15.272 17.285 1.00 68.56 100 LYS A N 1
ATOM 786 C CA . LYS A 1 100 ? -6.164 15.968 18.458 1.00 68.56 100 LYS A CA 1
ATOM 787 C C . LYS A 1 100 ? -6.128 15.101 19.722 1.00 68.56 100 LYS A C 1
ATOM 789 O O . LYS A 1 100 ? -6.173 15.612 20.842 1.00 68.56 100 LYS A O 1
ATOM 794 N N . GLU A 1 101 ? -6.044 13.788 19.545 1.00 70.00 101 GLU A N 1
ATOM 795 C CA . GLU A 1 101 ? -5.878 12.841 20.644 1.00 70.00 101 GLU A CA 1
ATOM 796 C C . GLU A 1 101 ? -4.459 12.960 21.222 1.00 70.00 101 GLU A C 1
ATOM 798 O O . GLU A 1 101 ? -3.527 13.386 20.543 1.00 70.00 101 GLU A O 1
ATOM 803 N N . LYS A 1 102 ? -4.267 12.606 22.497 1.00 73.56 102 LYS A N 1
ATOM 804 C CA . LYS A 1 102 ? -2.931 12.590 23.111 1.00 73.56 102 LYS A CA 1
ATOM 805 C C . LYS A 1 102 ? -2.280 11.229 22.880 1.00 73.56 102 LYS A C 1
ATOM 807 O O . LYS A 1 102 ? -2.887 10.204 23.184 1.00 73.56 102 LYS A O 1
ATOM 812 N N . LEU A 1 103 ? -1.033 11.220 22.405 1.00 71.00 103 LEU A N 1
ATOM 813 C CA . LEU A 1 103 ? -0.242 9.989 22.328 1.00 71.00 103 LEU A CA 1
ATOM 814 C C . LEU A 1 103 ? -0.022 9.423 23.731 1.00 71.00 103 LEU A C 1
ATOM 816 O O . LEU A 1 103 ? 0.358 10.140 24.660 1.00 71.00 103 LEU A O 1
ATOM 820 N N . ARG A 1 104 ? -0.205 8.111 23.868 1.00 81.12 104 ARG A N 1
ATOM 821 C CA . ARG A 1 104 ? 0.216 7.388 25.070 1.00 81.12 104 ARG A CA 1
ATOM 822 C C . ARG A 1 104 ? 1.738 7.362 25.149 1.00 81.12 104 ARG A C 1
ATOM 824 O O . ARG A 1 104 ? 2.416 7.330 24.124 1.00 81.12 104 ARG A O 1
ATOM 831 N N . LEU A 1 105 ? 2.280 7.303 26.366 1.00 85.38 105 LEU A N 1
ATOM 832 C CA . LEU A 1 105 ? 3.729 7.296 26.601 1.00 85.38 105 LEU A CA 1
ATOM 833 C C . LEU A 1 105 ? 4.454 6.243 25.744 1.00 85.38 105 LEU A C 1
ATOM 835 O O . LEU A 1 105 ? 5.447 6.549 25.094 1.00 85.38 105 LEU A O 1
ATOM 839 N N . TRP A 1 106 ? 3.922 5.021 25.676 1.00 84.12 106 TRP A N 1
ATOM 840 C CA . TRP A 1 106 ? 4.521 3.940 24.890 1.00 84.12 106 TRP A CA 1
ATOM 841 C C . TRP A 1 106 ? 4.396 4.134 23.376 1.00 84.12 106 TRP A C 1
ATOM 843 O O . TRP A 1 106 ? 5.271 3.688 22.640 1.00 84.12 106 TRP A O 1
ATOM 853 N N . GLN A 1 107 ? 3.369 4.844 22.902 1.00 79.38 107 GLN A N 1
ATOM 854 C CA . GLN A 1 107 ? 3.277 5.235 21.494 1.00 79.38 107 GLN A CA 1
ATOM 855 C C . GLN A 1 107 ? 4.344 6.280 21.150 1.00 79.38 107 GLN A C 1
ATOM 857 O O . GLN A 1 107 ? 4.963 6.180 20.097 1.00 79.38 107 GLN A O 1
ATOM 862 N N . VAL A 1 108 ? 4.633 7.226 22.054 1.00 85.31 108 VAL A N 1
ATOM 863 C CA . VAL A 1 108 ? 5.750 8.175 21.885 1.00 85.31 108 VAL A CA 1
ATOM 864 C C . VAL A 1 108 ? 7.088 7.437 21.835 1.00 85.31 108 VAL A C 1
ATOM 866 O O . VAL A 1 108 ? 7.905 7.716 20.961 1.00 85.31 108 VAL A O 1
ATOM 869 N N . VAL A 1 109 ? 7.298 6.458 22.722 1.00 87.62 109 VAL A N 1
ATOM 870 C CA . VAL A 1 109 ? 8.502 5.611 22.700 1.00 87.62 109 VAL A CA 1
ATOM 871 C C . VAL A 1 109 ? 8.611 4.854 21.374 1.00 87.62 109 VAL A C 1
ATOM 873 O O . VAL A 1 109 ? 9.679 4.850 20.769 1.00 87.62 109 VAL A O 1
ATOM 876 N N . ALA A 1 110 ? 7.516 4.271 20.877 1.00 84.25 110 ALA A N 1
ATOM 877 C CA . ALA A 1 110 ? 7.508 3.596 19.582 1.00 84.25 110 ALA A CA 1
ATOM 878 C C . ALA A 1 110 ? 7.873 4.555 18.435 1.00 84.25 110 ALA A C 1
ATOM 880 O O . ALA A 1 110 ? 8.755 4.237 17.635 1.00 84.25 110 ALA A O 1
ATOM 881 N N . VAL A 1 111 ? 7.270 5.748 18.386 1.00 85.12 111 VAL A N 1
ATOM 882 C CA . VAL A 1 111 ? 7.599 6.787 17.393 1.00 85.12 111 VAL A CA 1
ATOM 883 C C . VAL A 1 111 ? 9.081 7.166 17.470 1.00 85.12 111 VAL A C 1
ATOM 885 O O . VAL A 1 111 ? 9.747 7.227 16.439 1.00 85.12 111 VAL A O 1
ATOM 888 N N . ALA A 1 112 ? 9.627 7.357 18.674 1.00 88.19 112 ALA A N 1
ATOM 889 C CA . ALA A 1 112 ? 11.037 7.684 18.868 1.00 88.19 112 ALA A CA 1
ATOM 890 C C . ALA A 1 112 ? 11.965 6.558 18.379 1.00 88.19 112 ALA A C 1
ATOM 892 O O . ALA A 1 112 ? 12.921 6.823 17.652 1.00 88.19 112 ALA A O 1
ATOM 893 N N . CYS A 1 113 ? 11.664 5.296 18.704 1.00 88.62 113 CYS A N 1
ATOM 894 C CA . CYS A 1 113 ? 12.420 4.146 18.203 1.00 88.62 113 CYS A CA 1
ATOM 895 C C . CYS A 1 113 ? 12.386 4.061 16.670 1.00 88.62 113 CYS A C 1
ATOM 897 O O . CYS A 1 113 ? 13.416 3.801 16.051 1.00 88.62 113 CYS A O 1
ATOM 899 N N . ALA A 1 114 ? 11.232 4.320 16.051 1.00 87.00 114 ALA A N 1
ATOM 900 C CA . ALA A 1 114 ? 11.114 4.337 14.598 1.00 87.00 114 ALA A CA 1
ATOM 901 C C . ALA A 1 114 ? 11.915 5.478 13.964 1.00 87.00 114 ALA A C 1
ATOM 903 O O . ALA A 1 114 ? 12.628 5.247 12.991 1.00 87.00 114 ALA A O 1
ATOM 904 N N . ALA A 1 115 ? 11.866 6.679 14.545 1.00 87.12 115 ALA A N 1
ATOM 905 C CA . ALA A 1 115 ? 12.661 7.815 14.091 1.00 87.12 115 ALA A CA 1
ATOM 906 C C . ALA A 1 115 ? 14.170 7.524 14.166 1.00 87.12 115 ALA A C 1
ATOM 908 O O . ALA A 1 115 ? 14.900 7.836 13.226 1.00 87.12 115 ALA A O 1
ATOM 909 N N . ILE A 1 116 ? 14.632 6.864 15.235 1.00 90.62 116 ILE A N 1
ATOM 910 C CA . ILE A 1 116 ? 16.026 6.412 15.363 1.00 90.62 116 ILE A CA 1
ATOM 911 C C . ILE A 1 116 ? 16.360 5.385 14.276 1.00 90.62 116 ILE A C 1
ATOM 913 O O . ILE A 1 116 ? 17.370 5.537 13.592 1.00 90.62 116 ILE A O 1
ATOM 917 N N . GLY A 1 117 ? 15.506 4.377 14.070 1.00 87.94 117 GLY A N 1
ATOM 918 C CA . GLY A 1 117 ? 15.694 3.372 13.021 1.00 87.94 117 GLY A CA 1
ATOM 919 C C . GLY A 1 117 ? 15.829 4.002 11.632 1.00 87.94 117 GLY A C 1
ATOM 920 O O . GLY A 1 117 ? 16.793 3.728 10.920 1.00 87.94 117 GLY A O 1
ATOM 921 N N . VAL A 1 118 ? 14.927 4.921 11.278 1.00 87.00 118 VAL A N 1
ATOM 922 C CA . VAL A 1 118 ? 14.969 5.680 10.015 1.00 87.00 118 VAL A CA 1
ATOM 923 C C . VAL A 1 118 ? 16.224 6.548 9.914 1.00 87.00 118 VAL A C 1
ATOM 925 O O . VAL A 1 118 ? 16.843 6.597 8.853 1.00 87.00 118 VAL A O 1
ATOM 928 N N . GLY A 1 119 ? 16.637 7.199 11.005 1.00 87.31 119 GLY A N 1
ATOM 929 C CA . GLY A 1 119 ? 17.859 8.004 11.049 1.00 87.31 119 GLY A CA 1
ATOM 930 C C . GLY A 1 119 ? 19.116 7.174 10.790 1.00 87.31 119 GLY A C 1
ATOM 931 O O . GLY A 1 119 ? 19.964 7.569 9.991 1.00 87.31 119 GLY A O 1
ATOM 932 N N . ILE A 1 120 ? 19.203 5.983 11.388 1.00 87.31 120 ILE A N 1
ATOM 933 C CA . ILE A 1 120 ? 20.291 5.031 11.132 1.00 87.31 120 ILE A CA 1
ATOM 934 C C . ILE A 1 120 ? 20.303 4.622 9.656 1.00 87.31 120 ILE A C 1
ATOM 936 O O . ILE A 1 120 ? 21.368 4.610 9.045 1.00 87.31 120 ILE A O 1
ATOM 940 N N . PHE A 1 121 ? 19.137 4.347 9.061 1.00 82.12 121 PHE A N 1
ATOM 941 C CA . PHE A 1 121 ? 19.017 4.060 7.628 1.00 82.12 121 PHE A CA 1
ATOM 942 C C . PHE A 1 121 ? 19.522 5.216 6.761 1.00 82.12 121 PHE A C 1
ATOM 944 O O . PHE A 1 121 ? 20.341 5.000 5.869 1.00 82.12 121 PHE A O 1
ATOM 951 N N . ALA A 1 122 ? 19.080 6.441 7.050 1.00 85.38 122 ALA A N 1
ATOM 952 C CA . ALA A 1 122 ? 19.464 7.621 6.286 1.00 85.38 122 ALA A CA 1
ATOM 953 C C . ALA A 1 122 ? 20.984 7.855 6.307 1.00 85.38 122 ALA A C 1
ATOM 955 O O . ALA A 1 122 ? 21.581 8.159 5.274 1.00 85.38 122 ALA A O 1
ATOM 956 N N . ILE A 1 123 ? 21.615 7.660 7.469 1.00 86.12 123 ILE A N 1
ATOM 957 C CA . ILE A 1 123 ? 23.068 7.786 7.635 1.00 86.12 123 ILE A CA 1
ATOM 958 C C . ILE A 1 123 ? 23.797 6.624 6.946 1.00 86.12 123 ILE A C 1
ATOM 960 O O . ILE A 1 123 ? 24.768 6.855 6.232 1.00 86.12 123 ILE A O 1
ATOM 964 N N . ALA A 1 124 ? 23.328 5.385 7.119 1.00 80.81 124 ALA A N 1
ATOM 965 C CA . ALA A 1 124 ? 23.992 4.189 6.597 1.00 80.81 124 ALA A CA 1
ATOM 966 C C . ALA A 1 124 ? 24.013 4.129 5.064 1.00 80.81 124 ALA A C 1
ATOM 968 O O . ALA A 1 124 ? 25.028 3.754 4.484 1.00 80.81 124 ALA A O 1
ATOM 969 N N . TYR A 1 125 ? 22.910 4.501 4.409 1.00 72.44 125 TYR A N 1
ATOM 970 C CA . TYR A 1 125 ? 22.824 4.531 2.944 1.00 72.44 125 TYR A CA 1
ATOM 971 C C . TYR A 1 125 ? 23.317 5.848 2.339 1.00 72.44 125 TYR A C 1
ATOM 973 O O . TYR A 1 125 ? 23.392 5.964 1.115 1.00 72.44 125 TYR A O 1
ATOM 981 N N . GLY A 1 126 ? 23.602 6.859 3.169 1.00 78.31 126 GLY A N 1
ATOM 982 C CA . GLY A 1 126 ? 23.914 8.217 2.716 1.00 78.31 126 GLY A CA 1
ATOM 983 C C . GLY A 1 126 ? 22.786 8.862 1.901 1.00 78.31 126 GLY A C 1
ATOM 984 O O . GLY A 1 126 ? 23.019 9.822 1.170 1.00 78.31 126 GLY A O 1
ATOM 985 N N . LYS A 1 127 ? 21.568 8.312 1.980 1.00 81.38 127 LYS A N 1
ATOM 986 C CA . LYS A 1 127 ? 20.392 8.730 1.215 1.00 81.38 127 LYS A CA 1
ATOM 987 C C . LYS A 1 127 ? 19.185 8.766 2.134 1.00 81.38 127 LYS A C 1
ATOM 989 O O . LYS A 1 127 ? 18.932 7.828 2.884 1.00 81.38 127 LYS A O 1
ATOM 994 N N . PHE A 1 128 ? 18.426 9.852 2.052 1.00 87.19 128 PHE A N 1
ATOM 995 C CA . PHE A 1 128 ? 17.173 9.979 2.781 1.00 87.19 128 PHE A CA 1
ATOM 996 C C . PHE A 1 128 ? 16.117 9.018 2.197 1.00 87.19 128 PHE A C 1
ATOM 998 O O . PHE A 1 128 ? 15.927 9.042 0.976 1.00 87.19 128 PHE A O 1
ATOM 1005 N N . PRO A 1 129 ? 15.422 8.206 3.024 1.00 88.69 129 PRO A N 1
ATOM 1006 C CA . PRO A 1 129 ? 14.484 7.185 2.556 1.00 88.69 129 PRO A CA 1
ATOM 1007 C C . PRO A 1 129 ? 13.137 7.795 2.142 1.00 88.69 129 PRO A C 1
ATOM 1009 O O . PRO A 1 129 ? 12.105 7.649 2.804 1.00 88.69 129 PRO A O 1
ATOM 1012 N N . TRP A 1 130 ? 13.155 8.552 1.053 1.00 92.62 130 TRP A N 1
ATOM 1013 C CA . TRP A 1 130 ? 12.012 9.323 0.589 1.00 92.62 130 TRP A CA 1
ATOM 1014 C C . TRP A 1 130 ? 10.854 8.435 0.114 1.00 92.62 130 TRP A C 1
ATOM 1016 O O . TRP A 1 130 ? 9.702 8.844 0.263 1.00 92.62 130 TRP A O 1
ATOM 1026 N N . VAL A 1 131 ? 11.119 7.223 -0.398 1.00 92.88 131 VAL A N 1
ATOM 1027 C CA . VAL A 1 131 ? 10.065 6.295 -0.841 1.00 92.88 131 VAL A CA 1
ATOM 1028 C C . VAL A 1 131 ? 9.274 5.810 0.368 1.00 92.88 131 VAL A C 1
ATOM 1030 O O . VAL A 1 131 ? 8.045 5.829 0.346 1.00 92.88 131 VAL A O 1
ATOM 1033 N N . ALA A 1 132 ? 9.964 5.441 1.451 1.00 91.00 132 ALA A N 1
ATOM 1034 C CA . ALA A 1 132 ? 9.326 5.030 2.701 1.00 91.00 132 ALA A CA 1
ATOM 1035 C C . ALA A 1 132 ? 8.448 6.152 3.283 1.00 91.00 132 ALA A C 1
ATOM 1037 O O . ALA A 1 132 ? 7.306 5.921 3.688 1.00 91.00 132 ALA A O 1
ATOM 1038 N N . MET A 1 133 ? 8.960 7.387 3.286 1.00 92.12 133 MET A N 1
ATOM 1039 C CA . MET A 1 133 ? 8.228 8.553 3.790 1.00 92.12 133 MET A CA 1
ATOM 1040 C C . MET A 1 133 ? 7.006 8.886 2.930 1.00 92.12 133 MET A C 1
ATOM 1042 O O . MET A 1 133 ? 5.933 9.177 3.459 1.00 92.12 133 MET A O 1
ATOM 1046 N N . LEU A 1 134 ? 7.136 8.811 1.605 1.00 94.38 134 LEU A N 1
ATOM 1047 C CA . LEU A 1 134 ? 6.026 9.071 0.697 1.00 94.38 134 LEU A CA 1
ATOM 1048 C C . LEU A 1 134 ? 4.946 7.985 0.807 1.00 94.38 134 LEU A C 1
ATOM 1050 O O . LEU A 1 134 ? 3.772 8.323 0.937 1.00 94.38 134 LEU A O 1
ATOM 1054 N N . LEU A 1 135 ? 5.334 6.704 0.836 1.00 92.81 135 LEU A N 1
ATOM 1055 C CA . LEU A 1 135 ? 4.405 5.583 1.023 1.00 92.81 135 LEU A CA 1
ATOM 1056 C C . LEU A 1 135 ? 3.607 5.730 2.314 1.00 92.81 135 LEU A C 1
ATOM 1058 O O . LEU A 1 135 ? 2.381 5.718 2.289 1.00 92.81 135 LEU A O 1
ATOM 1062 N N . THR A 1 136 ? 4.297 5.954 3.429 1.00 90.75 136 THR A N 1
ATOM 1063 C CA . THR A 1 136 ? 3.645 6.089 4.737 1.00 90.75 136 THR A CA 1
ATOM 1064 C C . THR A 1 136 ? 2.719 7.299 4.806 1.00 90.75 136 THR A C 1
ATOM 1066 O O . THR A 1 136 ? 1.654 7.227 5.417 1.00 90.75 136 THR A O 1
ATOM 1069 N N . THR A 1 137 ? 3.072 8.400 4.139 1.00 91.31 137 THR A N 1
ATOM 1070 C CA . THR A 1 137 ? 2.217 9.590 4.045 1.00 91.31 137 THR A CA 1
ATOM 1071 C C . THR A 1 137 ? 0.946 9.306 3.243 1.00 91.31 137 THR A C 1
ATOM 1073 O O . THR A 1 137 ? -0.148 9.680 3.677 1.00 91.31 137 THR A O 1
ATOM 1076 N N . ILE A 1 138 ? 1.062 8.628 2.095 1.00 93.12 138 ILE A N 1
ATOM 1077 C CA . ILE A 1 138 ? -0.087 8.255 1.257 1.00 93.12 138 ILE A CA 1
ATOM 1078 C C . ILE A 1 138 ? -0.981 7.255 1.999 1.00 93.12 138 ILE A C 1
ATOM 1080 O O . ILE A 1 138 ? -2.187 7.477 2.102 1.00 93.12 138 ILE A O 1
ATOM 1084 N N . ASP A 1 139 ? -0.399 6.198 2.564 1.00 89.25 139 ASP A N 1
ATOM 1085 C CA . ASP A 1 139 ? -1.121 5.138 3.272 1.00 89.25 139 ASP A CA 1
ATOM 1086 C C . ASP A 1 139 ? -1.779 5.659 4.562 1.00 89.25 139 ASP A C 1
ATOM 1088 O O . ASP A 1 139 ? -2.916 5.296 4.884 1.00 89.25 139 ASP A O 1
ATOM 1092 N N . GLY A 1 140 ? -1.105 6.559 5.284 1.00 86.00 140 GLY A N 1
ATOM 1093 C CA . GLY A 1 140 ? -1.654 7.257 6.447 1.00 86.00 140 GLY A CA 1
ATOM 1094 C C . GLY A 1 140 ? -2.837 8.153 6.075 1.00 86.00 140 GLY A C 1
ATOM 1095 O O . GLY A 1 140 ? -3.889 8.089 6.715 1.00 86.00 140 GLY A O 1
ATOM 1096 N N . SER A 1 141 ? -2.707 8.920 4.988 1.00 89.44 141 SER A N 1
ATOM 1097 C CA . SER A 1 141 ? -3.790 9.756 4.452 1.00 89.44 141 SER A CA 1
ATOM 1098 C C . SER A 1 141 ? -4.982 8.910 4.001 1.00 89.44 141 SER A C 1
ATOM 1100 O O . SER A 1 141 ? -6.124 9.225 4.340 1.00 89.44 141 SER A O 1
ATOM 1102 N N . TYR A 1 142 ? -4.726 7.803 3.295 1.00 90.12 142 TYR A N 1
ATOM 1103 C CA . TYR A 1 142 ? -5.752 6.846 2.888 1.00 90.12 142 TYR A CA 1
ATOM 1104 C C . TYR A 1 142 ? -6.499 6.308 4.103 1.00 90.12 142 TYR A C 1
ATOM 1106 O O . TYR A 1 142 ? -7.722 6.403 4.159 1.00 90.12 142 TYR A O 1
ATOM 1114 N N . SER A 1 143 ? -5.767 5.809 5.100 1.00 84.94 143 SER A N 1
ATOM 1115 C CA . SER A 1 143 ? -6.342 5.221 6.312 1.00 84.94 143 SER A CA 1
ATOM 1116 C C . SER A 1 143 ? -7.200 6.225 7.079 1.00 84.94 143 SER A C 1
ATOM 1118 O O . SER A 1 143 ? -8.275 5.882 7.569 1.00 84.94 143 SER A O 1
ATOM 1120 N N . TYR A 1 144 ? -6.769 7.486 7.137 1.00 84.38 144 TYR A N 1
ATOM 1121 C CA . TYR A 1 144 ? -7.534 8.561 7.758 1.00 84.38 144 TYR A CA 1
ATOM 1122 C C . TYR A 1 144 ? -8.852 8.848 7.025 1.00 84.38 144 TYR A C 1
ATOM 1124 O O . TYR A 1 144 ? -9.909 8.893 7.658 1.00 84.38 144 TYR A O 1
ATOM 1132 N N . VAL A 1 145 ? -8.820 9.019 5.699 1.00 87.88 145 VAL A N 1
ATOM 1133 C CA . VAL A 1 145 ? -10.043 9.268 4.916 1.00 87.88 145 VAL A CA 1
ATOM 1134 C C . VAL A 1 145 ? -10.964 8.047 4.975 1.00 87.88 145 VAL A C 1
ATOM 1136 O O . VAL A 1 145 ? -12.166 8.189 5.202 1.00 87.88 145 VAL A O 1
ATOM 1139 N N . LYS A 1 146 ? -10.397 6.840 4.866 1.00 83.88 146 LYS A N 1
ATOM 1140 C CA . LYS A 1 146 ? -11.122 5.568 4.950 1.00 83.88 146 LYS A CA 1
ATOM 1141 C C . LYS A 1 146 ? -11.796 5.374 6.311 1.00 83.88 146 LYS A C 1
ATOM 1143 O O . LYS A 1 146 ? -12.896 4.839 6.353 1.00 83.88 146 LYS A O 1
ATOM 1148 N N . LYS A 1 147 ? -11.209 5.869 7.410 1.00 81.50 147 LYS A N 1
ATOM 1149 C CA . LYS A 1 147 ? -11.824 5.839 8.753 1.00 81.50 147 LYS A CA 1
ATOM 1150 C C . LYS A 1 147 ? -13.151 6.606 8.819 1.00 81.50 147 LYS A C 1
ATOM 1152 O O . LYS A 1 147 ? -14.003 6.268 9.632 1.00 81.50 147 LYS A O 1
ATOM 1157 N N . LYS A 1 148 ? -13.336 7.630 7.981 1.00 82.50 148 LYS A N 1
ATOM 1158 C CA . LYS A 1 148 ? -14.589 8.402 7.886 1.00 82.50 148 LYS A CA 1
ATOM 1159 C C . LYS A 1 148 ? -15.587 7.814 6.889 1.00 82.50 148 LYS A C 1
ATOM 1161 O O . LYS A 1 148 ? -16.672 8.365 6.721 1.00 82.50 148 LYS A O 1
ATOM 1166 N N . ALA A 1 149 ? -15.206 6.755 6.182 1.00 84.75 149 ALA A N 1
ATOM 1167 C CA . ALA A 1 149 ? -15.996 6.205 5.100 1.00 84.75 149 ALA A CA 1
ATOM 1168 C C . ALA A 1 149 ? -17.150 5.349 5.658 1.00 84.75 149 ALA A C 1
ATOM 1170 O O . ALA A 1 149 ? -16.906 4.499 6.514 1.00 84.75 149 ALA A O 1
ATOM 1171 N N . PRO A 1 150 ? -18.396 5.548 5.192 1.00 87.12 150 PRO A N 1
ATOM 1172 C CA . PRO A 1 150 ? -19.569 4.916 5.796 1.00 87.12 150 PRO A CA 1
ATOM 1173 C C . PRO A 1 150 ? -19.828 3.484 5.310 1.00 87.12 150 PRO A C 1
ATOM 1175 O O . PRO A 1 150 ? -20.610 2.774 5.936 1.00 87.12 150 PRO A O 1
ATOM 1178 N N . LEU A 1 151 ? -19.225 3.048 4.195 1.00 89.12 151 LEU A N 1
ATOM 1179 C CA . LEU A 1 151 ? -19.454 1.695 3.682 1.00 89.12 151 LEU A CA 1
ATOM 1180 C C . LEU A 1 151 ? -18.598 0.671 4.426 1.00 89.12 151 LEU A C 1
ATOM 1182 O O . LEU A 1 151 ? -17.470 0.952 4.839 1.00 89.12 151 LEU A O 1
ATOM 1186 N N . THR A 1 152 ? -19.106 -0.560 4.488 1.00 87.06 152 THR A N 1
ATOM 1187 C CA . THR A 1 152 ? -18.348 -1.720 4.969 1.00 87.06 152 THR A CA 1
ATOM 1188 C C . THR A 1 152 ? -17.029 -1.880 4.192 1.00 87.06 152 THR A C 1
ATOM 1190 O O . THR A 1 152 ? -16.934 -1.441 3.038 1.00 87.06 152 THR A O 1
ATOM 1193 N N . PRO A 1 153 ? -16.001 -2.541 4.765 1.00 83.31 153 PRO A N 1
ATOM 1194 C CA . PRO A 1 153 ? -14.717 -2.729 4.088 1.00 83.31 153 PRO A CA 1
ATOM 1195 C C . PRO A 1 153 ? -14.850 -3.324 2.679 1.00 83.31 153 PRO A C 1
ATOM 1197 O O . PRO A 1 153 ? -14.225 -2.822 1.746 1.00 83.31 153 PRO A O 1
ATOM 1200 N N . LEU A 1 154 ? -15.723 -4.325 2.503 1.00 86.38 154 LEU A N 1
ATOM 1201 C CA . LEU A 1 154 ? -15.979 -4.951 1.205 1.00 86.38 154 LEU A CA 1
ATOM 1202 C C . LEU A 1 154 ? -16.642 -3.982 0.216 1.00 86.38 154 LEU A C 1
ATOM 1204 O O . LEU A 1 154 ? -16.145 -3.819 -0.895 1.00 86.38 154 LEU A O 1
ATOM 1208 N N . HIS A 1 155 ? -17.730 -3.312 0.612 1.00 90.94 155 HIS A N 1
ATOM 1209 C CA . HIS A 1 155 ? -18.426 -2.348 -0.249 1.00 90.94 155 HIS A CA 1
ATOM 1210 C C . HIS A 1 155 ? -17.501 -1.202 -0.669 1.00 90.94 155 HIS A C 1
ATOM 1212 O O . HIS A 1 155 ? -17.459 -0.829 -1.840 1.00 90.94 155 HIS A O 1
ATOM 1218 N N . GLY A 1 156 ? -16.710 -0.680 0.272 1.00 90.94 156 GLY A N 1
ATOM 1219 C CA . GLY A 1 156 ? -15.733 0.361 -0.010 1.00 90.94 156 GLY A CA 1
ATOM 1220 C C . GLY A 1 156 ? -14.651 -0.092 -0.991 1.00 90.94 156 GLY A C 1
ATOM 1221 O O . GLY A 1 156 ? -14.263 0.683 -1.856 1.00 90.94 156 GLY A O 1
ATOM 1222 N N . MET A 1 157 ? -14.177 -1.336 -0.883 1.00 89.06 157 MET A N 1
ATOM 1223 C CA . MET A 1 157 ? -13.198 -1.893 -1.821 1.00 89.06 157 MET A CA 1
ATOM 1224 C C . MET A 1 157 ? -13.768 -2.109 -3.215 1.00 89.06 157 MET A C 1
ATOM 1226 O O . MET A 1 157 ? -13.098 -1.790 -4.195 1.00 89.06 157 MET A O 1
ATOM 1230 N N . VAL A 1 158 ? -15.000 -2.612 -3.328 1.00 93.56 158 VAL A N 1
ATOM 1231 C CA . VAL A 1 158 ? -15.667 -2.746 -4.630 1.00 93.56 158 VAL A CA 1
ATOM 1232 C C . VAL A 1 158 ? -15.837 -1.374 -5.275 1.00 93.56 158 VAL A C 1
ATOM 1234 O O . VAL A 1 158 ? -15.545 -1.230 -6.458 1.00 93.56 158 VAL A O 1
ATOM 1237 N N . LEU A 1 159 ? -16.245 -0.355 -4.512 1.00 95.38 159 LEU A N 1
ATOM 1238 C CA . LEU A 1 159 ? -16.421 0.993 -5.048 1.00 95.38 159 LEU A CA 1
ATOM 1239 C C . LEU A 1 159 ? -15.091 1.622 -5.493 1.00 95.38 159 LEU A C 1
ATOM 1241 O O . LEU A 1 159 ? -15.025 2.185 -6.580 1.00 95.38 159 LEU A O 1
ATOM 1245 N N . GLU A 1 160 ? -14.017 1.472 -4.714 1.00 94.81 160 GLU A N 1
ATOM 1246 C CA . GLU A 1 160 ? -12.665 1.892 -5.124 1.00 94.81 160 GLU A CA 1
ATOM 1247 C C . GLU A 1 160 ? -12.223 1.183 -6.407 1.00 94.81 160 GLU A C 1
ATOM 1249 O O . GLU A 1 160 ? -11.758 1.824 -7.349 1.00 94.81 160 GLU A O 1
ATOM 1254 N N . SER A 1 161 ? -12.439 -0.134 -6.474 1.00 94.06 161 SER A N 1
ATOM 1255 C CA . SER A 1 161 ? -12.128 -0.944 -7.656 1.00 94.06 161 SER A CA 1
ATOM 1256 C C . SER A 1 161 ? -12.917 -0.472 -8.875 1.00 94.06 161 SER A C 1
ATOM 1258 O O . SER A 1 161 ? -12.360 -0.365 -9.962 1.00 94.06 161 SER A O 1
ATOM 1260 N N . LEU A 1 162 ? -14.201 -0.155 -8.695 1.00 96.19 162 LEU A N 1
ATOM 1261 C CA . LEU A 1 162 ? -15.092 0.309 -9.754 1.00 96.19 162 LEU A CA 1
ATOM 1262 C C . LEU A 1 162 ? -14.664 1.674 -10.300 1.00 96.19 162 LEU A C 1
ATOM 1264 O O . LEU A 1 162 ? -14.727 1.890 -11.505 1.00 96.19 162 LEU A O 1
ATOM 1268 N N . LEU A 1 163 ? -14.197 2.573 -9.432 1.00 95.81 163 LEU A N 1
ATOM 1269 C CA . LEU A 1 163 ? -13.690 3.892 -9.822 1.00 95.81 163 LEU A CA 1
ATOM 1270 C C . LEU A 1 163 ? -12.344 3.804 -10.556 1.00 95.81 163 LEU A C 1
ATOM 1272 O O . LEU A 1 163 ? -12.083 4.584 -11.468 1.00 95.81 163 LEU A O 1
ATOM 1276 N N . MET A 1 164 ? -11.496 2.841 -10.191 1.00 95.19 164 MET A N 1
ATOM 1277 C CA . MET A 1 164 ? -10.187 2.630 -10.820 1.00 95.19 164 MET A CA 1
ATOM 1278 C C . MET A 1 164 ? -10.267 1.804 -12.109 1.00 95.19 164 MET A C 1
ATOM 1280 O O . MET A 1 164 ? -9.409 1.940 -12.981 1.00 95.19 164 MET A O 1
ATOM 1284 N N . PHE A 1 165 ? -11.300 0.976 -12.255 1.00 95.75 165 PHE A N 1
ATOM 1285 C CA . PHE A 1 165 ? -11.522 0.127 -13.421 1.00 95.75 165 PHE A CA 1
ATOM 1286 C C . PHE A 1 165 ? -11.513 0.874 -14.765 1.00 95.75 165 PHE A C 1
ATOM 1288 O O . PHE A 1 165 ? -10.750 0.458 -15.636 1.00 95.75 165 PHE A O 1
ATOM 1295 N N . PRO A 1 166 ? -12.269 1.977 -14.974 1.00 95.12 166 PRO A N 1
ATOM 1296 C CA . PRO A 1 166 ? -12.233 2.690 -16.250 1.00 95.12 166 PRO A CA 1
ATOM 1297 C C . PRO A 1 166 ? -10.837 3.237 -16.559 1.00 95.12 166 PRO A C 1
ATOM 1299 O O . PRO A 1 166 ? -10.414 3.192 -17.708 1.00 95.12 166 PRO A O 1
ATOM 1302 N N . VAL A 1 167 ? -10.087 3.685 -15.547 1.00 94.31 167 VAL A N 1
ATOM 1303 C CA . VAL A 1 167 ? -8.700 4.147 -15.721 1.00 94.31 167 VAL A CA 1
ATOM 1304 C C . VAL A 1 167 ? -7.796 2.995 -16.165 1.00 94.31 167 VAL A C 1
ATOM 1306 O O . VAL A 1 167 ? -7.014 3.158 -17.099 1.00 94.31 167 VAL A O 1
ATOM 1309 N N . GLY A 1 168 ? -7.934 1.824 -15.534 1.00 93.25 168 GLY A N 1
ATOM 1310 C CA . GLY A 1 168 ? -7.224 0.603 -15.916 1.00 93.25 168 GLY A CA 1
ATOM 1311 C C . GLY A 1 168 ? -7.512 0.194 -17.361 1.00 93.25 168 GLY A C 1
ATOM 1312 O O . GLY A 1 168 ? -6.586 0.094 -18.163 1.00 93.25 168 GLY A O 1
ATOM 1313 N N . VAL A 1 169 ? -8.792 0.038 -17.709 1.00 94.38 169 VAL A N 1
ATOM 1314 C CA . VAL A 1 169 ? -9.233 -0.406 -19.041 1.00 94.38 169 VAL A CA 1
ATOM 1315 C C . VAL A 1 169 ? -8.819 0.579 -20.126 1.00 94.38 169 VAL A C 1
ATOM 1317 O O . VAL A 1 169 ? -8.228 0.167 -21.119 1.00 94.38 169 VAL A O 1
ATOM 1320 N N . VAL A 1 170 ? -9.084 1.877 -19.942 1.00 95.44 170 VAL A N 1
ATOM 1321 C CA . VAL A 1 170 ? -8.702 2.907 -20.921 1.00 95.44 170 VAL A CA 1
ATOM 1322 C C . VAL A 1 170 ? -7.190 2.911 -21.117 1.00 95.44 170 VAL A C 1
ATOM 1324 O O . VAL A 1 170 ? -6.730 2.937 -22.254 1.00 95.44 170 VAL A O 1
ATOM 1327 N N . GLY A 1 171 ? -6.411 2.823 -20.035 1.00 93.00 171 GLY A N 1
ATOM 1328 C CA . GLY A 1 171 ? -4.955 2.75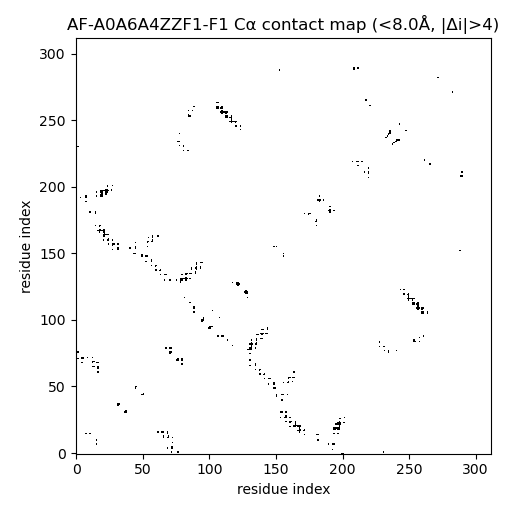3 -20.127 1.00 93.00 171 GLY A CA 1
ATOM 1329 C C . GLY A 1 171 ? -4.470 1.534 -20.916 1.00 93.00 171 GLY A C 1
ATOM 1330 O O . GLY A 1 171 ? -3.602 1.677 -21.773 1.00 93.00 171 GLY A O 1
ATOM 1331 N N . VAL A 1 172 ? -5.050 0.352 -20.676 1.00 92.88 172 VAL A N 1
ATOM 1332 C CA . VAL A 1 172 ? -4.714 -0.871 -21.426 1.00 92.88 172 VAL A CA 1
ATOM 1333 C C . VAL A 1 172 ? -5.084 -0.732 -22.905 1.00 92.88 172 VAL A C 1
ATOM 1335 O O . VAL A 1 172 ? -4.255 -1.026 -23.759 1.00 92.88 172 VAL A O 1
ATOM 1338 N N . VAL A 1 173 ? -6.280 -0.227 -23.223 1.00 94.44 173 VAL A N 1
ATOM 1339 C CA . VAL A 1 173 ? -6.735 -0.034 -24.613 1.00 94.44 173 VAL A CA 1
ATOM 1340 C C . VAL A 1 173 ? -5.865 0.979 -25.358 1.00 94.44 173 VAL A C 1
ATOM 1342 O O . VAL A 1 173 ? -5.527 0.760 -26.517 1.00 94.44 173 VAL A O 1
ATOM 1345 N N . VAL A 1 174 ? -5.470 2.076 -24.708 1.00 94.88 174 VAL A N 1
ATOM 1346 C CA . VAL A 1 174 ? -4.571 3.075 -25.305 1.00 94.88 174 VAL A CA 1
ATOM 1347 C C . VAL A 1 174 ? -3.199 2.469 -25.600 1.00 94.88 174 VAL A C 1
ATOM 1349 O O . VAL A 1 174 ? -2.655 2.704 -26.676 1.00 94.88 174 VAL A O 1
ATOM 1352 N N . LEU A 1 175 ? -2.650 1.669 -24.684 1.00 93.19 175 LEU A N 1
ATOM 1353 C CA . LEU A 1 175 ? -1.371 0.986 -24.898 1.00 93.19 175 LEU A CA 1
ATOM 1354 C C . LEU A 1 175 ? -1.449 -0.060 -26.012 1.00 93.19 175 LEU A C 1
ATOM 1356 O O . LEU A 1 175 ? -0.508 -0.184 -26.794 1.00 93.19 175 LEU A O 1
ATOM 1360 N N . GLU A 1 176 ? -2.567 -0.778 -26.109 1.00 92.94 176 GLU A N 1
ATOM 1361 C CA . GLU A 1 176 ? -2.836 -1.718 -27.198 1.00 92.94 176 GLU A CA 1
ATOM 1362 C C . GLU A 1 176 ? -2.889 -0.988 -28.545 1.00 92.94 176 GLU A C 1
ATOM 1364 O O . GLU A 1 176 ? -2.198 -1.369 -29.486 1.00 92.94 176 GLU A O 1
ATOM 1369 N N . ALA A 1 177 ? -3.616 0.131 -28.618 1.00 93.62 177 ALA A N 1
ATOM 1370 C CA . ALA A 1 177 ? -3.704 0.956 -29.822 1.00 93.62 177 ALA A CA 1
ATOM 1371 C C . ALA A 1 177 ? -2.349 1.558 -30.246 1.00 93.62 177 ALA A C 1
ATOM 1373 O O . ALA A 1 177 ? -2.135 1.827 -31.426 1.00 93.62 177 ALA A O 1
ATOM 1374 N N . GLN A 1 178 ? -1.432 1.764 -29.298 1.00 93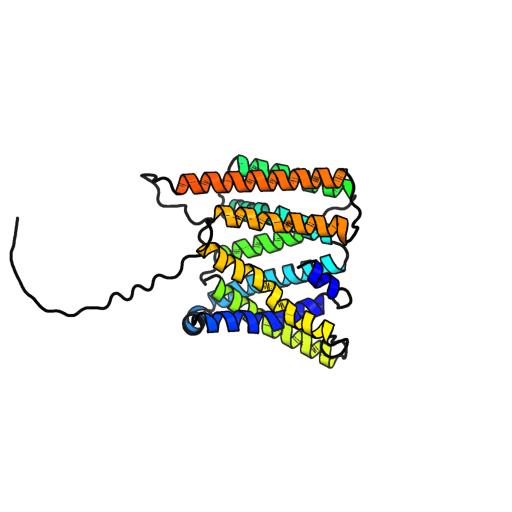.50 178 GLN A N 1
ATOM 1375 C CA . GLN A 1 178 ? -0.065 2.231 -29.550 1.00 93.50 178 GLN A CA 1
ATOM 1376 C C . GLN A 1 178 ? 0.914 1.097 -29.898 1.00 93.50 178 GLN A C 1
ATOM 1378 O O . GLN A 1 178 ? 2.081 1.376 -30.169 1.00 93.50 178 GLN A O 1
ATOM 1383 N N . GLY A 1 179 ? 0.482 -0.170 -29.860 1.00 88.56 179 GLY A N 1
ATOM 1384 C CA . GLY A 1 179 ? 1.361 -1.331 -30.037 1.00 88.56 179 GLY A CA 1
ATOM 1385 C C . GLY A 1 179 ? 2.387 -1.507 -28.909 1.00 88.56 179 GLY A C 1
ATOM 1386 O O . GLY A 1 179 ? 3.399 -2.174 -29.096 1.00 88.56 179 GLY A O 1
ATOM 1387 N N . ALA A 1 180 ? 2.154 -0.885 -27.748 1.00 89.00 180 ALA A N 1
ATOM 1388 C CA . ALA A 1 180 ? 3.053 -0.894 -26.592 1.00 89.00 180 ALA A CA 1
ATOM 1389 C C . ALA A 1 180 ? 2.573 -1.825 -25.462 1.00 89.00 180 ALA A C 1
ATOM 1391 O O . ALA A 1 180 ? 3.210 -1.906 -24.408 1.00 89.00 180 ALA A O 1
ATOM 1392 N N . SER A 1 181 ? 1.431 -2.487 -25.647 1.00 89.12 181 SER A N 1
ATOM 1393 C CA . SER A 1 181 ? 0.841 -3.410 -24.680 1.00 89.12 181 SER A CA 1
ATOM 1394 C C . SER A 1 181 ? 1.682 -4.674 -24.522 1.00 89.12 181 SER A C 1
ATOM 1396 O O . SER A 1 181 ? 2.100 -5.295 -25.494 1.00 89.12 181 SER A O 1
ATOM 1398 N N . VAL A 1 182 ? 1.918 -5.064 -23.272 1.00 87.69 182 VAL A N 1
ATOM 1399 C CA . VAL A 1 182 ? 2.598 -6.323 -22.934 1.00 87.69 182 VAL A CA 1
ATOM 1400 C C . VAL A 1 182 ? 1.626 -7.505 -22.888 1.00 87.69 182 VAL A C 1
ATOM 1402 O O . VAL A 1 182 ? 2.030 -8.637 -23.160 1.00 87.69 182 VAL A O 1
ATOM 1405 N N . LEU A 1 183 ? 0.359 -7.251 -22.541 1.00 87.50 183 LEU A N 1
ATOM 1406 C CA . LEU A 1 183 ? -0.648 -8.294 -22.356 1.00 87.50 183 LEU A CA 1
ATOM 1407 C C . LEU A 1 183 ? -1.002 -8.925 -23.709 1.00 87.50 183 LEU A C 1
ATOM 1409 O O . LEU A 1 183 ? -1.463 -8.227 -24.603 1.00 87.50 183 LEU A O 1
ATOM 1413 N N . GLY A 1 184 ? -0.813 -10.236 -23.841 1.00 87.62 184 GLY A N 1
ATOM 1414 C CA . GLY A 1 184 ? -1.079 -11.000 -25.062 1.00 87.62 184 GLY A CA 1
ATOM 1415 C C . GLY A 1 184 ? 0.059 -10.983 -26.084 1.00 87.62 184 GLY A C 1
ATOM 1416 O O . GLY A 1 184 ? -0.020 -11.699 -27.080 1.00 87.62 184 GLY A O 1
ATOM 1417 N N . HIS A 1 185 ? 1.124 -10.210 -25.838 1.00 88.00 185 HIS A N 1
ATOM 1418 C CA . HIS A 1 185 ? 2.189 -9.958 -26.822 1.00 88.00 185 HIS A CA 1
ATOM 1419 C C . HIS A 1 185 ? 3.572 -10.468 -26.406 1.00 88.00 185 HIS A C 1
ATOM 1421 O O . HIS A 1 185 ? 4.435 -10.645 -27.261 1.00 88.00 185 HIS A O 1
ATOM 1427 N N . VAL A 1 186 ? 3.809 -10.711 -25.110 1.00 86.44 186 VAL A N 1
ATOM 1428 C CA . VAL A 1 186 ? 5.128 -11.145 -24.608 1.00 86.44 186 VAL A CA 1
ATOM 1429 C C . VAL A 1 186 ? 5.176 -12.642 -24.320 1.00 86.44 186 VAL A C 1
ATOM 1431 O O . VAL A 1 186 ? 5.983 -13.361 -24.906 1.00 86.44 186 VAL A O 1
ATOM 1434 N N . SER A 1 187 ? 4.355 -13.131 -23.388 1.00 89.12 187 SER A N 1
ATOM 1435 C CA . SER A 1 187 ? 4.273 -14.559 -23.079 1.00 89.12 187 SER A CA 1
ATOM 1436 C C . SER A 1 187 ? 3.012 -14.887 -22.286 1.00 89.12 187 SER A C 1
ATOM 1438 O O . SER A 1 187 ? 2.596 -14.109 -21.425 1.00 89.12 187 SER A O 1
ATOM 1440 N N . THR A 1 188 ? 2.481 -16.098 -22.470 1.00 89.38 188 THR A N 1
ATOM 1441 C CA . THR A 1 188 ? 1.342 -16.603 -21.686 1.00 89.38 188 THR A CA 1
ATOM 1442 C C . THR A 1 188 ? 1.617 -16.564 -20.178 1.00 89.38 188 THR A C 1
ATOM 1444 O O . THR A 1 188 ? 0.713 -16.312 -19.385 1.00 89.38 188 THR A O 1
ATOM 1447 N N . GLN A 1 189 ? 2.867 -16.786 -19.753 1.00 89.44 189 GLN A N 1
ATOM 1448 C CA . GLN A 1 189 ? 3.247 -16.705 -18.341 1.00 89.44 189 GLN A CA 1
ATOM 1449 C C . GLN A 1 189 ? 3.114 -15.274 -17.804 1.00 89.44 189 GLN A C 1
ATOM 1451 O O . GLN A 1 189 ? 2.555 -15.074 -16.724 1.00 89.44 189 GLN A O 1
ATOM 1456 N N . THR A 1 190 ? 3.609 -14.283 -18.548 1.00 88.31 190 THR A N 1
ATOM 1457 C CA . THR A 1 190 ? 3.477 -12.864 -18.196 1.00 88.31 190 THR A CA 1
ATOM 1458 C C . THR A 1 190 ? 2.009 -12.465 -18.132 1.00 88.31 190 THR A C 1
ATOM 1460 O O . THR A 1 190 ? 1.615 -11.802 -17.180 1.00 88.31 190 THR A O 1
ATOM 1463 N N . ASP A 1 191 ? 1.184 -12.931 -19.066 1.00 90.06 191 ASP A N 1
ATOM 1464 C CA . ASP A 1 191 ? -0.244 -12.614 -19.097 1.00 90.06 191 ASP A CA 1
ATOM 1465 C C . ASP A 1 191 ? -0.982 -13.158 -17.874 1.00 90.06 191 ASP A C 1
ATOM 1467 O O . ASP A 1 191 ? -1.712 -12.425 -17.207 1.00 90.06 191 ASP A O 1
ATOM 1471 N N . VAL A 1 192 ? -0.731 -14.420 -17.509 1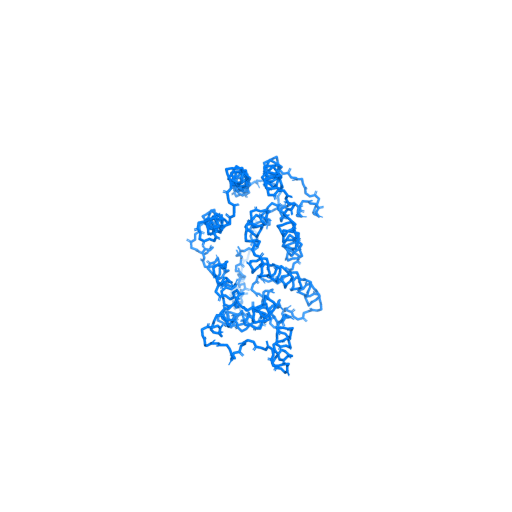.00 90.56 192 VAL A N 1
ATOM 1472 C CA . VAL A 1 192 ? -1.298 -15.030 -16.296 1.00 90.56 192 VAL A CA 1
ATOM 1473 C C . VAL A 1 192 ? -0.862 -14.266 -15.043 1.00 90.56 192 VAL A C 1
ATOM 1475 O O . VAL A 1 192 ? -1.671 -14.041 -14.138 1.00 90.56 192 VAL A O 1
ATOM 1478 N N . LEU A 1 193 ? 0.396 -13.819 -14.985 1.00 89.38 193 LEU A N 1
ATOM 1479 C CA . LEU A 1 193 ? 0.883 -12.973 -13.896 1.00 89.38 193 LEU A CA 1
ATOM 1480 C C . LEU A 1 193 ? 0.247 -11.574 -13.921 1.00 89.38 193 LEU A C 1
ATOM 1482 O O . LEU A 1 193 ? -0.064 -11.029 -12.873 1.00 89.38 193 LEU A O 1
ATOM 1486 N N . LEU A 1 194 ? -0.008 -10.970 -15.076 1.00 89.12 194 LEU A N 1
ATOM 1487 C CA . LEU A 1 194 ? -0.662 -9.662 -15.139 1.00 89.12 194 LEU A CA 1
ATOM 1488 C C . LEU A 1 194 ? -2.122 -9.741 -14.690 1.00 89.12 194 LEU A C 1
ATOM 1490 O O . LEU A 1 194 ? -2.553 -8.916 -13.884 1.00 89.12 194 LEU A O 1
ATOM 1494 N N . ILE A 1 195 ? -2.849 -10.772 -15.118 1.00 89.56 195 ILE A N 1
ATOM 1495 C CA . ILE A 1 195 ? -4.229 -11.040 -14.690 1.00 89.56 195 ILE A CA 1
ATOM 1496 C C . ILE A 1 195 ? -4.279 -11.322 -13.182 1.00 89.56 195 ILE A C 1
ATOM 1498 O O . ILE A 1 195 ? -5.129 -10.802 -12.456 1.00 89.56 195 ILE A O 1
ATOM 1502 N N . GLY A 1 196 ? -3.321 -12.102 -12.677 1.00 88.06 196 GLY A N 1
ATOM 1503 C CA . GLY A 1 196 ? -3.244 -12.458 -11.264 1.00 88.06 196 GLY A CA 1
ATOM 1504 C C . GLY A 1 196 ? -2.937 -11.282 -10.327 1.00 88.06 196 GLY A C 1
ATOM 1505 O O . GLY A 1 196 ? -3.239 -11.387 -9.136 1.00 88.06 196 GLY A O 1
ATOM 1506 N N . THR A 1 197 ? -2.404 -10.154 -10.819 1.00 85.81 197 THR A N 1
ATOM 1507 C CA . THR A 1 197 ? -2.070 -8.984 -9.977 1.00 85.81 197 THR A CA 1
ATOM 1508 C C . THR A 1 197 ? -3.254 -8.515 -9.122 1.00 85.81 197 THR A C 1
ATOM 1510 O O . THR A 1 197 ? -3.075 -8.200 -7.942 1.00 85.81 197 THR A O 1
ATOM 1513 N N . GLY A 1 198 ? -4.467 -8.507 -9.689 1.00 82.12 198 GLY A N 1
ATOM 1514 C CA . GLY A 1 198 ? -5.693 -8.121 -8.987 1.00 82.12 198 GLY A CA 1
ATOM 1515 C C . GLY A 1 198 ? -6.113 -9.130 -7.917 1.00 82.12 198 GLY A C 1
ATOM 1516 O O . GLY A 1 198 ? -6.520 -8.744 -6.821 1.00 82.12 198 GLY A O 1
ATOM 1517 N N . ILE A 1 199 ? -5.948 -10.427 -8.186 1.00 83.75 199 ILE A N 1
ATOM 1518 C CA . ILE A 1 199 ? -6.276 -11.501 -7.237 1.00 83.75 199 ILE A CA 1
ATOM 1519 C C . ILE A 1 199 ? -5.322 -11.448 -6.051 1.00 83.75 199 ILE A C 1
ATOM 1521 O O . ILE A 1 199 ? -5.754 -11.341 -4.901 1.00 83.75 199 ILE A O 1
ATOM 1525 N N . PHE A 1 200 ? -4.016 -11.472 -6.330 1.00 82.31 200 PHE A N 1
ATOM 1526 C CA . PHE A 1 200 ? -2.997 -11.477 -5.291 1.00 82.31 200 PHE A CA 1
ATOM 1527 C C . PHE A 1 200 ? -3.166 -10.277 -4.364 1.00 82.31 200 PHE A C 1
ATOM 1529 O O . PHE A 1 200 ? -3.010 -10.436 -3.156 1.00 82.31 200 PHE A O 1
ATOM 1536 N N . ALA A 1 201 ? -3.505 -9.095 -4.894 1.00 78.31 201 ALA A N 1
ATOM 1537 C CA . ALA A 1 201 ? -3.654 -7.875 -4.099 1.00 78.31 201 ALA A CA 1
ATOM 1538 C C . ALA A 1 201 ? -4.719 -7.989 -2.999 1.00 78.31 201 ALA A C 1
ATOM 1540 O O . ALA A 1 201 ? -4.540 -7.432 -1.919 1.00 78.31 201 ALA A O 1
ATOM 1541 N N . ASN A 1 202 ? -5.799 -8.725 -3.261 1.00 79.00 202 ASN A N 1
ATOM 1542 C CA . ASN A 1 202 ? -6.955 -8.820 -2.370 1.00 79.00 202 ASN A CA 1
ATOM 1543 C C . ASN A 1 202 ? -6.970 -10.107 -1.535 1.00 79.00 202 ASN A C 1
ATOM 1545 O O . ASN A 1 202 ? -7.681 -10.197 -0.536 1.00 79.00 202 ASN A O 1
ATOM 1549 N N . LEU A 1 203 ? -6.171 -11.103 -1.919 1.00 82.94 203 LEU A N 1
ATOM 1550 C CA . LEU A 1 203 ? -6.089 -12.402 -1.255 1.00 82.94 203 LEU A CA 1
ATOM 1551 C C . LEU A 1 203 ? -5.759 -12.309 0.254 1.00 82.94 203 LEU A C 1
ATOM 1553 O O . LEU A 1 203 ? -6.458 -12.955 1.039 1.00 82.94 203 LEU A O 1
ATOM 1557 N N . PRO A 1 204 ? -4.796 -11.472 0.711 1.00 78.94 204 PRO A N 1
ATOM 1558 C CA . PRO A 1 204 ? -4.515 -11.318 2.139 1.00 78.94 204 PRO A CA 1
ATOM 1559 C C . PRO A 1 204 ? -5.723 -10.839 2.938 1.00 78.94 204 PRO A C 1
ATOM 1561 O O . PRO A 1 204 ? -5.882 -11.231 4.087 1.00 78.94 204 PRO A O 1
ATOM 1564 N N . LEU A 1 205 ? -6.587 -10.016 2.340 1.00 74.44 205 LEU A N 1
ATOM 1565 C CA . LEU A 1 205 ? -7.770 -9.509 3.020 1.00 74.44 205 LEU A CA 1
ATOM 1566 C C . LEU A 1 205 ? -8.829 -10.589 3.206 1.00 74.44 205 LEU A C 1
ATOM 1568 O O . LEU A 1 205 ? -9.412 -10.679 4.281 1.00 74.44 205 LEU A O 1
ATOM 1572 N N . VAL A 1 206 ? -9.057 -11.426 2.194 1.00 77.75 206 VAL A N 1
ATOM 1573 C CA . VAL A 1 206 ? -9.982 -12.562 2.316 1.00 77.75 206 VAL A CA 1
ATOM 1574 C C . VAL A 1 206 ? -9.518 -13.488 3.441 1.00 77.75 206 VAL A C 1
ATOM 1576 O O . VAL A 1 206 ? -10.314 -13.873 4.296 1.00 77.75 206 VAL A O 1
ATOM 1579 N N . PHE A 1 207 ? -8.215 -13.775 3.498 1.00 83.00 207 PHE A N 1
ATOM 1580 C CA . PHE A 1 207 ? -7.638 -14.556 4.589 1.00 83.00 207 PHE A CA 1
ATOM 1581 C C . PHE A 1 207 ? -7.704 -13.850 5.935 1.00 83.00 207 PHE A C 1
ATOM 1583 O O . PHE A 1 207 ? -7.966 -14.511 6.931 1.00 83.00 207 PHE A O 1
ATOM 1590 N N . LEU A 1 208 ? -7.518 -12.530 5.986 1.00 73.75 208 LEU A N 1
ATOM 1591 C CA . LEU A 1 208 ? -7.653 -11.761 7.219 1.00 73.75 208 LEU A CA 1
ATOM 1592 C C . LEU A 1 208 ? -9.082 -11.850 7.767 1.00 73.75 208 LEU A C 1
ATOM 1594 O O . LEU A 1 208 ? -9.259 -12.123 8.948 1.00 73.75 208 LEU A O 1
ATOM 1598 N N . VAL A 1 209 ? -10.091 -11.677 6.909 1.00 73.50 209 VAL A N 1
ATOM 1599 C CA . VAL A 1 209 ? -11.510 -11.781 7.283 1.00 73.50 209 VAL A CA 1
ATOM 1600 C C . VAL A 1 209 ? -11.875 -13.198 7.729 1.00 73.50 209 VAL A C 1
ATOM 1602 O O . VAL A 1 209 ? -12.662 -13.362 8.655 1.00 73.50 209 VAL A O 1
ATOM 1605 N N . ALA A 1 210 ? -11.307 -14.231 7.105 1.00 79.25 210 ALA A N 1
ATOM 1606 C CA . ALA A 1 210 ? -11.479 -15.603 7.574 1.00 79.25 210 ALA A CA 1
ATOM 1607 C C . ALA A 1 210 ? -10.765 -15.833 8.920 1.00 79.25 210 ALA A C 1
ATOM 1609 O O . ALA A 1 210 ? -11.324 -16.436 9.832 1.00 79.25 210 ALA A O 1
ATOM 1610 N N . ALA A 1 211 ? -9.547 -15.310 9.080 1.00 78.19 211 ALA A N 1
ATOM 1611 C CA . ALA A 1 211 ? -8.749 -15.465 10.291 1.00 78.19 211 ALA A CA 1
ATOM 1612 C C . ALA A 1 211 ? -9.388 -14.779 11.506 1.00 78.19 211 ALA A C 1
ATOM 1614 O O . ALA A 1 211 ? -9.331 -15.338 12.598 1.00 78.19 211 ALA A O 1
ATOM 1615 N N . THR A 1 212 ? -10.047 -13.626 11.335 1.00 72.88 212 THR A N 1
ATOM 1616 C CA . THR A 1 212 ? -10.786 -12.951 12.422 1.00 72.88 212 THR A CA 1
ATOM 1617 C C . THR A 1 212 ? -11.962 -13.757 12.953 1.00 72.88 212 THR A C 1
ATOM 1619 O O . THR A 1 212 ? -12.374 -13.532 14.087 1.00 72.88 212 THR A O 1
ATOM 1622 N N . GLN A 1 213 ? -12.469 -14.723 12.185 1.00 77.44 213 GLN A N 1
ATOM 1623 C CA . GLN A 1 213 ? -13.524 -15.635 12.630 1.00 77.44 213 GLN A CA 1
ATOM 1624 C C . GLN A 1 213 ? -12.974 -16.879 13.343 1.00 77.44 213 GLN A C 1
ATOM 1626 O O . GLN A 1 213 ? -13.716 -17.552 14.053 1.00 77.44 213 GLN A O 1
ATOM 1631 N N . LEU A 1 214 ? -11.688 -17.194 13.158 1.00 79.75 214 LEU A N 1
ATOM 1632 C CA . LEU A 1 214 ? -11.069 -18.443 13.618 1.00 79.75 214 LEU A CA 1
ATOM 1633 C C . LEU A 1 214 ? -10.078 -18.248 14.769 1.00 79.75 214 LEU A C 1
ATOM 1635 O O . LEU A 1 214 ? -9.818 -19.186 15.519 1.00 79.75 214 LEU A O 1
ATOM 1639 N N . ALA A 1 215 ? -9.497 -17.056 14.903 1.00 76.50 215 ALA A N 1
ATOM 1640 C CA . ALA A 1 215 ? -8.435 -16.780 15.857 1.00 76.50 215 ALA A CA 1
ATOM 1641 C C . ALA A 1 215 ? -8.714 -15.511 16.676 1.00 76.50 215 ALA A C 1
ATOM 1643 O O . ALA A 1 215 ? -9.269 -14.538 16.159 1.00 76.50 215 ALA A O 1
ATOM 1644 N N . PRO A 1 216 ? -8.265 -15.464 17.943 1.00 72.19 216 PRO A N 1
ATOM 1645 C CA . PRO A 1 216 ? -8.278 -14.235 18.718 1.00 72.19 216 PRO A CA 1
ATOM 1646 C C . PRO A 1 216 ? -7.485 -13.117 18.026 1.00 72.19 216 PRO A C 1
ATOM 1648 O O . PRO A 1 216 ? -6.399 -13.342 17.489 1.00 72.19 216 PRO A O 1
ATOM 1651 N N . LEU A 1 217 ? -7.976 -11.882 18.127 1.00 62.88 217 LEU A N 1
ATOM 1652 C CA . LEU A 1 217 ? -7.417 -10.708 17.445 1.00 62.88 217 LEU A CA 1
ATOM 1653 C C . LEU A 1 217 ? -5.922 -10.459 17.729 1.00 62.88 217 LEU A C 1
ATOM 1655 O O . LEU A 1 217 ? -5.194 -9.975 16.864 1.00 62.88 217 LEU A O 1
ATOM 1659 N N . TYR A 1 218 ? -5.434 -10.840 18.913 1.00 60.94 218 TYR A N 1
ATOM 1660 C CA . TYR A 1 218 ? -4.014 -10.716 19.256 1.00 60.94 218 TYR A CA 1
ATOM 1661 C C . TYR A 1 218 ? -3.117 -11.636 18.415 1.00 60.94 218 TYR A C 1
ATOM 1663 O O . TYR A 1 218 ? -2.003 -11.250 18.068 1.00 60.94 218 TYR A O 1
ATOM 1671 N N . VAL A 1 219 ? -3.603 -12.829 18.050 1.00 69.06 219 VAL A N 1
ATOM 1672 C CA . VAL A 1 219 ? -2.885 -13.772 17.178 1.00 69.06 219 VAL A CA 1
ATOM 1673 C C . VAL A 1 219 ? -2.767 -13.178 15.780 1.00 69.06 219 VAL A C 1
ATOM 1675 O O . VAL A 1 219 ? -1.704 -13.222 15.169 1.00 69.06 219 VAL A O 1
ATOM 1678 N N . ILE A 1 220 ? -3.838 -12.547 15.304 1.00 68.12 220 ILE A N 1
ATOM 1679 C CA . ILE A 1 220 ? -3.896 -11.912 13.985 1.00 68.12 220 ILE A CA 1
ATOM 1680 C C . ILE A 1 220 ? -2.910 -10.746 13.904 1.00 68.12 220 ILE A C 1
ATOM 1682 O O . ILE A 1 220 ? -2.148 -10.656 12.943 1.00 68.12 220 ILE A O 1
ATOM 1686 N N . GLY A 1 221 ? -2.862 -9.902 14.940 1.00 65.12 221 GLY A N 1
ATOM 1687 C CA . GLY A 1 221 ? -1.879 -8.822 15.040 1.00 65.12 221 GLY A CA 1
ATOM 1688 C C . GLY A 1 221 ? -0.432 -9.330 15.056 1.00 65.12 221 GLY A C 1
ATOM 1689 O O . GLY A 1 221 ? 0.421 -8.778 14.365 1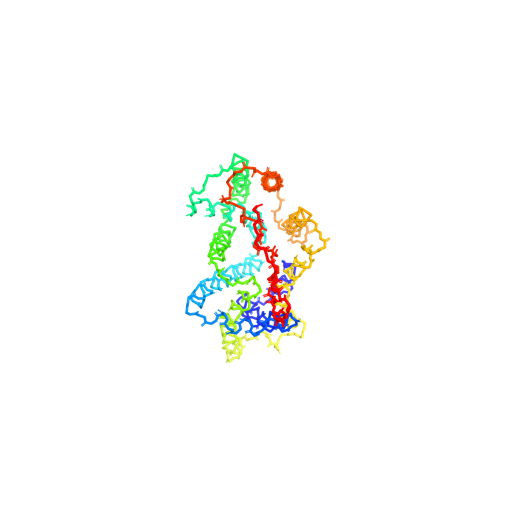.00 65.12 221 GLY A O 1
ATOM 1690 N N . LEU A 1 222 ? -0.149 -10.417 15.784 1.00 68.31 222 LEU A N 1
ATOM 1691 C CA . LEU A 1 222 ? 1.182 -11.039 15.800 1.00 68.31 222 LEU A CA 1
ATOM 1692 C C . LEU A 1 222 ? 1.578 -11.612 14.431 1.00 68.31 222 LEU A C 1
ATOM 1694 O O . LEU A 1 222 ? 2.716 -11.432 14.006 1.00 68.31 222 LEU A O 1
ATOM 1698 N N . ILE A 1 223 ? 0.649 -12.257 13.722 1.00 73.38 223 ILE A N 1
ATOM 1699 C CA . ILE A 1 223 ? 0.899 -12.806 12.381 1.00 73.38 223 ILE A CA 1
ATOM 1700 C C . ILE A 1 223 ? 1.125 -11.682 11.363 1.00 73.38 223 ILE A C 1
ATOM 1702 O O . ILE A 1 223 ? 2.026 -11.784 10.532 1.00 73.38 223 ILE A O 1
ATOM 1706 N N . ALA A 1 224 ? 0.365 -10.586 11.440 1.00 69.12 224 ALA A N 1
ATOM 1707 C CA . ALA A 1 224 ? 0.528 -9.441 10.542 1.00 69.12 224 ALA A CA 1
ATOM 1708 C C . ALA A 1 224 ? 1.933 -8.811 10.637 1.00 69.12 224 ALA A C 1
ATOM 1710 O O . ALA A 1 224 ? 2.477 -8.355 9.631 1.00 69.12 224 ALA A O 1
ATOM 1711 N N . ASN A 1 225 ? 2.566 -8.875 11.813 1.00 68.75 225 ASN A N 1
ATOM 1712 C CA . ASN A 1 225 ? 3.933 -8.396 12.044 1.00 68.75 225 ASN A CA 1
ATOM 1713 C C . ASN A 1 225 ? 5.023 -9.253 11.368 1.00 68.75 225 ASN A C 1
ATOM 1715 O O . ASN A 1 225 ? 6.165 -8.804 11.220 1.00 68.75 225 ASN A O 1
ATOM 1719 N N . LEU A 1 226 ? 4.703 -10.474 10.925 1.00 75.94 226 LEU A N 1
ATOM 1720 C CA . LEU A 1 226 ? 5.653 -11.318 10.193 1.00 75.94 226 LEU A CA 1
ATOM 1721 C C . LEU A 1 226 ? 5.896 -10.807 8.773 1.00 75.94 226 LEU A C 1
ATOM 1723 O O . LEU A 1 226 ? 7.003 -10.953 8.263 1.00 75.94 226 LEU A O 1
ATOM 1727 N N . ALA A 1 227 ? 4.900 -10.183 8.140 1.00 76.25 227 ALA A N 1
ATOM 1728 C CA . ALA A 1 227 ? 4.999 -9.722 6.758 1.00 76.25 227 ALA A CA 1
ATOM 1729 C C . ALA A 1 227 ? 6.194 -8.775 6.497 1.00 76.25 227 ALA A C 1
ATOM 1731 O O . ALA A 1 227 ? 6.994 -9.095 5.611 1.00 76.25 227 ALA A O 1
ATOM 1732 N N . PRO A 1 228 ? 6.392 -7.671 7.250 1.00 75.12 228 PRO A N 1
ATOM 1733 C CA . PRO A 1 228 ? 7.537 -6.781 7.032 1.00 75.12 228 PRO A CA 1
ATOM 1734 C C . PRO A 1 228 ? 8.881 -7.452 7.367 1.00 75.12 228 PRO A C 1
ATOM 1736 O O . PRO A 1 228 ? 9.879 -7.205 6.696 1.00 75.12 228 PRO A O 1
ATOM 1739 N N . THR A 1 229 ? 8.904 -8.375 8.333 1.00 80.94 229 THR A N 1
ATOM 1740 C CA . THR A 1 229 ? 10.099 -9.166 8.680 1.00 80.94 229 THR A CA 1
ATOM 1741 C C . THR A 1 229 ? 10.499 -10.110 7.544 1.00 80.94 229 THR A C 1
ATOM 1743 O O . THR A 1 229 ? 11.662 -10.163 7.151 1.00 80.94 229 THR A O 1
ATOM 1746 N N . ILE A 1 230 ? 9.528 -10.819 6.962 1.00 83.38 230 ILE A N 1
ATOM 1747 C CA . ILE A 1 230 ? 9.742 -11.681 5.794 1.00 83.38 230 ILE A CA 1
ATOM 1748 C C . ILE A 1 230 ? 10.217 -10.835 4.609 1.00 83.38 230 ILE A C 1
ATOM 1750 O O . ILE A 1 230 ? 11.182 -11.201 3.942 1.00 83.38 230 ILE A O 1
ATOM 1754 N N . GLN A 1 231 ? 9.581 -9.687 4.356 1.00 79.56 231 GLN A N 1
ATOM 1755 C CA . GLN A 1 231 ? 9.961 -8.795 3.260 1.00 79.56 231 GLN A CA 1
ATOM 1756 C C . GLN A 1 231 ? 11.406 -8.301 3.382 1.00 79.56 231 GLN A C 1
ATOM 1758 O O . GLN A 1 231 ? 12.132 -8.314 2.386 1.00 79.56 231 GLN A O 1
ATOM 1763 N N . PHE A 1 232 ? 11.836 -7.942 4.591 1.00 80.25 232 PHE A N 1
ATOM 1764 C CA . PHE A 1 232 ? 13.223 -7.600 4.880 1.00 80.25 232 PHE A CA 1
ATOM 1765 C C . PHE A 1 232 ? 14.185 -8.745 4.528 1.00 80.25 232 PHE A C 1
ATOM 1767 O O . PHE A 1 232 ? 15.140 -8.535 3.779 1.00 80.25 232 PHE A O 1
ATOM 1774 N N . PHE A 1 233 ? 13.908 -9.968 4.991 1.00 83.62 233 PHE A N 1
ATOM 1775 C CA . PHE A 1 233 ? 14.762 -11.123 4.704 1.00 83.62 233 PHE A CA 1
ATOM 1776 C C . PHE A 1 233 ? 14.854 -11.443 3.210 1.00 83.62 233 PHE A C 1
ATOM 1778 O O . PHE A 1 233 ? 15.932 -11.782 2.727 1.00 83.62 233 PHE A O 1
ATOM 1785 N N . PHE A 1 234 ? 13.762 -11.283 2.457 1.00 81.06 234 PHE A N 1
ATOM 1786 C CA . PHE A 1 234 ? 13.808 -11.381 0.996 1.00 81.06 234 PHE A CA 1
ATOM 1787 C C . PHE A 1 234 ? 14.702 -10.295 0.382 1.00 81.06 234 PHE A C 1
ATOM 1789 O O . PHE A 1 234 ? 15.498 -10.604 -0.502 1.00 81.06 234 PHE A O 1
ATOM 1796 N N . GLY A 1 235 ? 14.604 -9.047 0.853 1.00 75.62 235 GLY A N 1
ATOM 1797 C CA . GLY A 1 235 ? 15.469 -7.945 0.417 1.00 75.62 235 GLY A CA 1
ATOM 1798 C C . GLY A 1 235 ? 16.959 -8.261 0.573 1.00 75.62 235 GLY A C 1
ATOM 1799 O O . GLY A 1 235 ? 17.722 -8.106 -0.376 1.00 75.62 235 GLY A O 1
ATOM 1800 N N . VAL A 1 236 ? 17.350 -8.774 1.741 1.00 80.38 236 VAL A N 1
ATOM 1801 C CA . VAL A 1 236 ? 18.753 -9.082 2.056 1.00 80.38 236 VAL A CA 1
ATOM 1802 C C . VAL A 1 236 ? 19.231 -10.363 1.371 1.00 80.38 236 VAL A C 1
ATOM 1804 O O . VAL A 1 236 ? 20.205 -10.331 0.629 1.00 80.38 236 VAL A O 1
ATOM 1807 N N . PHE A 1 237 ? 18.562 -11.496 1.599 1.00 83.25 237 PHE A N 1
ATOM 1808 C CA . PHE A 1 237 ? 19.096 -12.808 1.214 1.00 83.25 237 PHE A CA 1
ATOM 1809 C C . PHE A 1 237 ? 18.763 -13.228 -0.214 1.00 83.25 237 PHE A C 1
ATOM 1811 O O . PHE A 1 237 ? 19.541 -13.938 -0.842 1.00 83.25 237 PHE A O 1
ATOM 1818 N N . VAL A 1 238 ? 17.595 -12.836 -0.727 1.00 81.50 238 VAL A N 1
ATOM 1819 C CA . VAL A 1 238 ? 17.151 -13.255 -2.067 1.00 81.50 238 VAL A CA 1
ATOM 1820 C C . VAL A 1 238 ? 17.535 -12.216 -3.110 1.00 81.50 238 VAL A C 1
ATOM 1822 O O . VAL A 1 238 ? 17.885 -12.564 -4.236 1.00 81.50 238 VAL A O 1
ATOM 1825 N N . TYR A 1 239 ? 17.483 -10.936 -2.743 1.00 77.50 239 TYR A N 1
ATOM 1826 C CA . TYR A 1 239 ? 17.750 -9.841 -3.670 1.00 77.50 239 TYR A CA 1
ATOM 1827 C C . TYR A 1 239 ? 19.119 -9.195 -3.525 1.00 77.50 239 TYR A C 1
ATOM 1829 O O . TYR A 1 239 ? 19.458 -8.386 -4.383 1.00 77.50 239 TYR A O 1
ATOM 1837 N N . ASN A 1 240 ? 19.917 -9.619 -2.538 1.00 77.44 240 ASN A N 1
ATOM 1838 C CA . ASN A 1 240 ? 21.294 -9.169 -2.329 1.00 77.44 240 ASN A CA 1
ATOM 1839 C C . ASN A 1 240 ? 21.425 -7.636 -2.298 1.00 77.44 240 ASN A C 1
ATOM 1841 O O . ASN A 1 240 ? 22.422 -7.085 -2.763 1.00 77.44 240 ASN A O 1
ATOM 1845 N N . GLU A 1 241 ? 20.411 -6.944 -1.769 1.00 75.75 241 GLU A N 1
ATOM 1846 C CA . GLU A 1 241 ? 20.494 -5.503 -1.538 1.00 75.75 241 GLU A CA 1
ATOM 1847 C C . GLU A 1 241 ? 21.628 -5.214 -0.540 1.00 75.75 241 GLU A C 1
ATOM 1849 O O . GLU A 1 241 ? 21.810 -5.988 0.409 1.00 75.75 241 GLU A O 1
ATOM 1854 N N . PRO A 1 242 ? 22.404 -4.129 -0.730 1.00 72.69 242 PRO A N 1
ATOM 1855 C CA . PRO A 1 242 ? 23.580 -3.843 0.080 1.00 72.69 242 PRO A CA 1
ATOM 1856 C C . PRO A 1 242 ? 23.197 -3.720 1.553 1.00 72.69 242 PRO A C 1
ATOM 1858 O O . PRO A 1 242 ? 22.614 -2.732 1.988 1.00 72.69 242 PRO A O 1
ATOM 1861 N N . PHE A 1 243 ? 23.550 -4.745 2.323 1.00 70.19 243 PHE A N 1
ATOM 1862 C CA . PHE A 1 243 ? 23.179 -4.879 3.719 1.00 70.19 243 PHE A CA 1
ATOM 1863 C C . PHE A 1 243 ? 24.422 -4.805 4.600 1.00 70.19 243 PHE A C 1
ATOM 1865 O O . PHE A 1 243 ? 25.341 -5.614 4.484 1.00 70.19 243 PHE A O 1
ATOM 1872 N N . THR A 1 244 ? 24.451 -3.819 5.492 1.00 80.12 244 THR A N 1
ATOM 1873 C CA . THR A 1 244 ? 25.551 -3.605 6.440 1.00 80.12 244 THR A CA 1
ATOM 1874 C C . THR A 1 244 ? 25.081 -3.839 7.871 1.00 80.12 244 THR A C 1
ATOM 1876 O O . THR A 1 244 ? 23.892 -3.717 8.184 1.00 80.12 244 THR A O 1
ATOM 1879 N N . THR A 1 245 ? 26.013 -4.100 8.788 1.00 82.44 245 THR A N 1
ATOM 1880 C CA . THR A 1 245 ? 25.713 -4.209 10.225 1.00 82.44 245 THR A CA 1
ATOM 1881 C C . THR A 1 245 ? 24.968 -2.976 10.749 1.00 82.44 245 THR A C 1
ATOM 1883 O O . THR A 1 245 ? 24.067 -3.101 11.573 1.00 82.44 245 THR A O 1
ATOM 1886 N N . THR A 1 246 ? 25.255 -1.786 10.215 1.00 81.06 246 THR A N 1
ATOM 1887 C CA . THR A 1 246 ? 24.549 -0.542 10.555 1.00 81.06 246 THR A CA 1
ATOM 1888 C C . THR A 1 246 ? 23.061 -0.615 10.205 1.00 81.06 246 THR A C 1
ATOM 1890 O O . THR A 1 246 ? 22.207 -0.236 11.005 1.00 81.06 246 THR A O 1
ATOM 1893 N N . THR A 1 247 ? 22.724 -1.171 9.040 1.00 75.56 247 THR A N 1
ATOM 1894 C CA . THR A 1 247 ? 21.328 -1.330 8.604 1.00 75.56 247 THR A CA 1
ATOM 1895 C C . THR A 1 247 ? 20.576 -2.384 9.418 1.00 75.56 247 THR A C 1
ATOM 1897 O O . THR A 1 247 ? 19.387 -2.209 9.679 1.00 75.56 247 THR A O 1
ATOM 1900 N N . LEU A 1 248 ? 21.270 -3.416 9.922 1.00 83.56 248 LEU A N 1
ATOM 1901 C CA . LEU A 1 248 ? 20.702 -4.368 10.882 1.00 83.56 248 LEU A CA 1
ATOM 1902 C C . LEU A 1 248 ? 20.289 -3.672 12.181 1.00 83.56 248 LEU A C 1
ATOM 1904 O O . LEU A 1 248 ? 19.180 -3.884 12.662 1.00 83.56 248 LEU A O 1
ATOM 1908 N N . VAL A 1 249 ? 21.157 -2.815 12.731 1.00 86.19 249 VAL A N 1
ATOM 1909 C CA . VAL A 1 249 ? 20.846 -2.055 13.952 1.00 86.19 249 VAL A CA 1
ATOM 1910 C C . VAL A 1 249 ? 19.615 -1.173 13.731 1.00 86.19 249 VAL A C 1
ATOM 1912 O O . VAL A 1 249 ? 18.726 -1.150 14.580 1.00 86.19 249 VAL A O 1
ATOM 1915 N N . GLY A 1 250 ? 19.507 -0.520 12.569 1.00 84.44 250 GLY A N 1
ATOM 1916 C CA . GLY A 1 250 ? 18.309 0.233 12.188 1.00 84.44 250 GLY A CA 1
ATOM 1917 C C . GLY A 1 250 ? 17.037 -0.626 12.203 1.00 84.44 250 GLY A C 1
ATOM 1918 O O . GLY A 1 250 ? 16.036 -0.228 12.799 1.00 84.44 250 GLY A O 1
ATOM 1919 N N . PHE A 1 251 ? 17.083 -1.837 11.636 1.00 81.12 251 PHE A N 1
ATOM 1920 C CA . PHE A 1 251 ? 15.953 -2.774 11.676 1.00 81.12 251 PHE A CA 1
ATOM 1921 C C . PHE A 1 251 ? 15.629 -3.270 13.087 1.00 81.12 251 PHE A C 1
ATOM 1923 O O . PHE A 1 251 ? 14.454 -3.378 13.426 1.00 81.12 251 PHE A O 1
ATOM 1930 N N . CYS A 1 252 ? 16.625 -3.484 13.950 1.00 87.81 252 CYS A N 1
ATOM 1931 C CA . CYS A 1 252 ? 16.394 -3.797 15.362 1.00 87.81 252 CYS A CA 1
ATOM 1932 C C . CYS A 1 252 ? 15.588 -2.704 16.072 1.00 87.81 252 CYS A C 1
ATOM 1934 O O . CYS A 1 252 ? 14.668 -3.019 16.827 1.00 87.81 252 CYS A O 1
ATOM 1936 N N . PHE A 1 253 ? 15.867 -1.428 15.791 1.00 87.81 253 PHE A N 1
ATOM 1937 C CA . PHE A 1 253 ? 15.065 -0.317 16.312 1.00 87.81 253 PHE A CA 1
ATOM 1938 C C . PHE A 1 253 ? 13.632 -0.309 15.764 1.00 87.81 253 PHE A C 1
ATOM 1940 O O . PHE A 1 253 ? 12.700 -0.011 16.513 1.00 87.81 253 PHE A O 1
ATOM 1947 N N . LEU A 1 254 ? 13.429 -0.678 14.496 1.00 85.56 254 LEU A N 1
ATOM 1948 C CA . LEU A 1 254 ? 12.092 -0.794 13.900 1.00 85.56 254 LEU A CA 1
ATOM 1949 C C . LEU A 1 254 ? 11.299 -1.969 14.486 1.00 85.56 254 LEU A C 1
ATOM 1951 O O . LEU A 1 254 ? 10.129 -1.804 14.827 1.00 85.56 254 LEU A O 1
ATOM 1955 N N . TRP A 1 255 ? 11.930 -3.131 14.683 1.00 87.94 255 TRP A N 1
ATOM 1956 C CA . TRP A 1 255 ? 11.310 -4.263 15.376 1.00 87.94 255 TRP A CA 1
ATOM 1957 C C . TRP A 1 255 ? 10.958 -3.917 16.818 1.00 87.94 255 TRP A C 1
ATOM 1959 O O . TRP A 1 255 ? 9.862 -4.244 17.270 1.00 87.94 255 TRP A O 1
ATOM 1969 N N . LEU A 1 256 ? 11.851 -3.220 17.526 1.00 87.88 256 LEU A N 1
ATOM 1970 C CA . LEU A 1 256 ? 11.585 -2.749 18.880 1.00 87.88 256 LEU A CA 1
ATOM 1971 C C . LEU A 1 256 ? 10.400 -1.779 18.899 1.00 87.88 256 LEU A C 1
ATOM 1973 O O . LEU A 1 256 ? 9.484 -1.953 19.696 1.00 87.88 256 LEU A O 1
ATOM 1977 N N . SER A 1 257 ? 10.392 -0.798 17.995 1.00 84.81 257 SER A N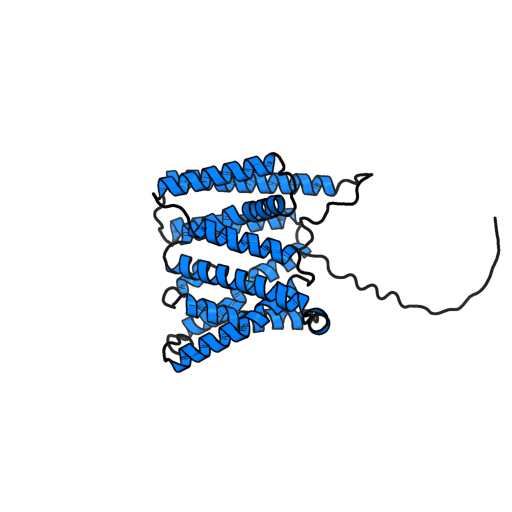 1
ATOM 1978 C CA . SER A 1 257 ? 9.299 0.163 17.838 1.00 84.81 257 SER A CA 1
ATOM 1979 C C . SER A 1 257 ? 7.953 -0.537 17.630 1.00 84.81 257 SER A C 1
ATOM 1981 O O . SER A 1 257 ? 6.999 -0.301 18.375 1.00 84.81 257 SER A O 1
ATOM 1983 N N . MET A 1 258 ? 7.900 -1.467 16.675 1.00 80.44 258 MET A N 1
ATOM 1984 C CA . MET A 1 258 ? 6.705 -2.246 16.364 1.00 80.44 258 MET A CA 1
ATOM 1985 C C . MET A 1 258 ? 6.278 -3.133 17.543 1.00 80.44 258 MET A C 1
ATOM 1987 O O . MET A 1 258 ? 5.089 -3.226 17.845 1.00 80.44 258 MET A O 1
ATOM 1991 N N . GLY A 1 259 ? 7.232 -3.745 18.251 1.00 82.38 259 GLY A N 1
ATOM 1992 C CA . GLY A 1 259 ? 6.973 -4.553 19.442 1.00 82.38 259 GLY A CA 1
ATOM 1993 C C . GLY A 1 259 ? 6.372 -3.735 20.586 1.00 82.38 259 GLY A C 1
ATOM 1994 O O . GLY A 1 259 ? 5.353 -4.126 21.154 1.00 82.38 259 GLY A O 1
ATOM 1995 N N . VAL A 1 260 ? 6.948 -2.566 20.886 1.00 84.19 260 VAL A N 1
ATOM 1996 C CA . VAL A 1 260 ? 6.414 -1.636 21.895 1.00 84.19 260 VAL A CA 1
ATOM 1997 C C . VAL A 1 260 ? 5.004 -1.190 21.514 1.00 84.19 260 VAL A C 1
ATOM 1999 O O . VAL A 1 260 ? 4.099 -1.236 22.349 1.00 84.19 260 VAL A O 1
ATOM 2002 N N . PHE A 1 261 ? 4.797 -0.820 20.249 1.00 76.31 261 PHE A N 1
ATOM 2003 C CA . PHE A 1 261 ? 3.496 -0.398 19.739 1.00 76.31 261 PHE A CA 1
ATOM 2004 C C . PHE A 1 261 ? 2.432 -1.501 19.851 1.00 76.31 261 PHE A C 1
ATOM 2006 O O . PHE A 1 261 ? 1.314 -1.247 20.310 1.00 76.31 261 PHE A O 1
ATOM 2013 N N . ALA A 1 262 ? 2.777 -2.736 19.478 1.00 76.44 262 ALA A N 1
ATOM 2014 C CA . ALA A 1 262 ? 1.876 -3.881 19.557 1.00 76.44 262 ALA A CA 1
ATOM 2015 C C . ALA A 1 262 ? 1.496 -4.206 21.010 1.00 76.44 262 ALA A C 1
ATOM 2017 O O . ALA A 1 262 ? 0.322 -4.427 21.311 1.00 76.44 262 ALA A O 1
ATOM 2018 N N . VAL A 1 263 ? 2.469 -4.187 21.928 1.00 80.06 263 VAL A N 1
ATOM 2019 C CA . VAL A 1 263 ? 2.236 -4.454 23.354 1.00 80.06 263 VAL A CA 1
ATOM 2020 C C . VAL A 1 263 ? 1.377 -3.365 23.997 1.00 80.06 263 VAL A C 1
ATOM 2022 O O . VAL A 1 263 ? 0.472 -3.693 24.764 1.00 80.06 263 VAL A O 1
ATOM 2025 N N . ASP A 1 264 ? 1.619 -2.086 23.697 1.00 79.44 264 ASP A N 1
ATOM 2026 C CA . ASP A 1 264 ? 0.787 -0.989 24.210 1.00 79.44 264 ASP A CA 1
ATOM 2027 C C . ASP A 1 264 ? -0.657 -1.091 23.709 1.00 79.44 264 ASP A C 1
ATOM 2029 O O . ASP A 1 264 ? -1.594 -1.071 24.509 1.00 79.44 264 ASP A O 1
ATOM 2033 N N . SER A 1 265 ? -0.830 -1.294 22.401 1.00 70.69 265 SER A N 1
ATOM 2034 C CA . SER A 1 265 ? -2.148 -1.451 21.778 1.00 70.69 265 SER A CA 1
ATOM 2035 C C . SER A 1 265 ? -2.916 -2.630 22.381 1.00 70.69 265 SER A C 1
ATOM 2037 O O . SER A 1 265 ? -4.104 -2.520 22.677 1.00 70.69 265 SER A O 1
ATOM 2039 N N . PHE A 1 266 ? -2.228 -3.745 22.646 1.00 73.88 266 PHE A N 1
ATOM 2040 C CA . PHE A 1 266 ? -2.824 -4.916 23.284 1.00 73.88 266 PHE A CA 1
ATOM 2041 C C . PHE A 1 266 ? -3.208 -4.677 24.753 1.00 73.88 266 PHE A C 1
ATOM 2043 O O . PHE A 1 266 ? -4.282 -5.092 25.194 1.00 73.88 266 PHE A O 1
ATOM 2050 N N . ARG A 1 267 ? -2.351 -4.001 25.530 1.00 78.50 267 ARG A N 1
ATOM 2051 C CA . ARG A 1 267 ? -2.631 -3.672 26.940 1.00 78.50 267 ARG A CA 1
ATOM 2052 C C . ARG A 1 267 ? -3.852 -2.771 27.074 1.00 78.50 267 ARG A C 1
ATOM 2054 O O . ARG A 1 267 ? -4.663 -2.984 27.972 1.00 78.50 267 ARG A O 1
ATOM 2061 N N . ASP A 1 268 ? -3.973 -1.787 26.197 1.00 73.62 268 ASP A N 1
ATOM 2062 C CA . ASP A 1 268 ? -5.104 -0.866 26.164 1.00 73.62 268 ASP A CA 1
ATOM 2063 C C . ASP A 1 268 ? -6.402 -1.561 25.746 1.00 73.62 268 ASP A C 1
ATOM 2065 O O . ASP A 1 268 ? -7.416 -1.442 26.432 1.00 73.62 268 ASP A O 1
ATOM 2069 N N . TYR A 1 269 ? -6.338 -2.416 24.721 1.00 69.94 269 TYR A N 1
ATOM 2070 C CA . TYR A 1 269 ? -7.464 -3.263 24.337 1.00 69.94 269 TYR A CA 1
ATOM 2071 C C . TYR A 1 269 ? -7.956 -4.128 25.509 1.00 69.94 269 TYR A C 1
ATOM 2073 O O . TYR A 1 269 ? -9.146 -4.137 25.820 1.00 69.94 269 TYR A O 1
ATOM 2081 N N . LYS A 1 270 ? -7.050 -4.790 26.244 1.00 72.25 270 LYS A N 1
ATOM 2082 C CA . LYS A 1 270 ? -7.425 -5.591 27.422 1.00 72.25 270 LYS A CA 1
ATOM 2083 C C . LYS A 1 270 ? -8.077 -4.750 28.526 1.00 72.25 270 LYS A C 1
ATOM 2085 O O . LYS A 1 270 ? -9.003 -5.231 29.172 1.00 72.25 270 LYS A O 1
ATOM 2090 N N . LYS A 1 271 ? -7.619 -3.512 28.746 1.00 73.19 271 LYS A N 1
ATOM 2091 C CA . LYS A 1 271 ? -8.242 -2.591 29.712 1.00 73.19 271 LYS A CA 1
ATOM 2092 C C . LYS A 1 271 ? -9.658 -2.197 29.294 1.00 73.19 271 LYS A C 1
ATOM 2094 O O . LYS A 1 271 ? -10.517 -2.128 30.161 1.00 73.19 271 LYS A O 1
ATOM 2099 N N . SER A 1 272 ? -9.907 -2.010 27.996 1.00 66.62 272 SER A N 1
ATOM 2100 C CA . SER A 1 272 ? -11.243 -1.691 27.468 1.00 66.62 272 SER A CA 1
ATOM 2101 C C . SER A 1 272 ? -12.257 -2.843 27.574 1.00 66.62 272 SER A C 1
ATOM 2103 O O . SER A 1 272 ? -13.458 -2.600 27.578 1.00 66.62 272 SER A O 1
ATOM 2105 N N . LEU A 1 273 ? -11.783 -4.090 27.693 1.00 60.69 273 LEU A N 1
ATOM 2106 C CA . LEU A 1 273 ? -12.619 -5.283 27.886 1.00 60.69 273 LEU A CA 1
ATOM 2107 C C . LEU A 1 273 ? -12.959 -5.566 29.358 1.00 60.69 273 LEU A C 1
ATOM 2109 O O . LEU A 1 273 ? -13.828 -6.392 29.635 1.00 60.69 273 LEU A O 1
ATOM 2113 N N . LEU A 1 274 ? -12.273 -4.924 30.307 1.00 57.03 274 LEU A N 1
ATOM 2114 C CA . LEU A 1 274 ? -12.674 -4.969 31.711 1.00 57.03 274 LEU A CA 1
ATOM 2115 C C . LEU A 1 274 ? -13.897 -4.056 31.875 1.00 57.03 274 LEU A C 1
ATOM 2117 O O . LEU A 1 274 ? -13.848 -2.930 31.379 1.00 57.03 274 LEU A O 1
ATOM 2121 N N . PRO A 1 275 ? -14.980 -4.487 32.551 1.00 41.31 275 PRO A N 1
ATOM 2122 C CA . PRO A 1 275 ? -16.157 -3.649 32.742 1.00 41.31 275 PRO A CA 1
ATOM 2123 C C . PRO A 1 275 ? -15.769 -2.383 33.512 1.00 41.31 275 PRO A C 1
ATOM 2125 O O . PRO A 1 275 ? -15.604 -2.404 34.731 1.00 41.31 275 PRO A O 1
ATOM 2128 N N . SER A 1 276 ? -15.585 -1.274 32.801 1.00 41.25 276 SER A N 1
ATOM 2129 C CA . SER A 1 276 ? -15.482 0.038 33.418 1.00 41.25 276 SER A CA 1
ATOM 2130 C C . SER A 1 276 ? -16.904 0.530 33.638 1.00 41.25 276 SER A C 1
ATOM 2132 O O . SER A 1 276 ? -17.618 0.884 32.701 1.00 41.25 276 SER A O 1
ATOM 2134 N N . SER A 1 277 ? -17.349 0.514 34.893 1.00 39.53 277 SER A N 1
ATOM 2135 C CA . SER A 1 277 ? -18.444 1.377 35.311 1.00 39.53 277 SER A CA 1
ATOM 2136 C C . SER A 1 277 ? -17.993 2.824 35.079 1.00 39.53 277 SER A C 1
ATOM 2138 O O . SER A 1 277 ? -17.128 3.305 35.809 1.00 39.53 277 SER A O 1
ATOM 2140 N N . ALA A 1 278 ? -18.593 3.473 34.079 1.00 37.94 278 ALA A N 1
ATOM 2141 C CA . ALA A 1 278 ? -18.429 4.865 33.640 1.00 37.94 278 ALA A CA 1
ATOM 2142 C C . ALA A 1 278 ? -17.551 5.099 32.391 1.00 37.94 278 ALA A C 1
ATOM 2144 O O . ALA A 1 278 ? -16.402 4.682 32.302 1.00 37.94 278 ALA A O 1
ATOM 2145 N N . SER A 1 279 ? -18.124 5.888 31.473 1.00 30.25 279 SER A N 1
ATOM 2146 C CA . SER A 1 279 ? -17.617 6.393 30.183 1.00 30.25 279 SER A CA 1
ATOM 2147 C C . SER A 1 279 ? -17.705 5.446 28.973 1.00 30.25 279 SER A C 1
ATOM 2149 O O . SER A 1 279 ? -16.728 4.898 28.473 1.00 30.25 279 SER A O 1
ATOM 2151 N N . GLN A 1 280 ? -18.931 5.333 28.448 1.00 35.34 280 GLN A N 1
ATOM 2152 C CA . GLN A 1 280 ? -19.169 5.148 27.015 1.00 35.34 280 GLN A CA 1
ATOM 2153 C C . GLN A 1 280 ? -18.652 6.398 26.288 1.00 35.34 280 GLN A C 1
ATOM 2155 O O . GLN A 1 280 ? -19.289 7.434 26.398 1.00 35.34 280 GLN A O 1
ATOM 2160 N N . ASP A 1 281 ? -17.475 6.318 25.663 1.00 29.16 281 ASP A N 1
ATOM 2161 C CA . ASP A 1 281 ? -17.047 7.103 24.488 1.00 29.16 281 ASP A CA 1
ATOM 2162 C C . ASP A 1 281 ? -15.555 6.817 24.233 1.00 29.16 281 ASP A C 1
ATOM 2164 O O . ASP A 1 281 ? -14.676 7.395 24.867 1.00 29.16 281 ASP A O 1
ATOM 2168 N N . GLY A 1 282 ? -15.234 5.877 23.332 1.00 30.56 282 GLY A N 1
ATOM 2169 C CA . GLY A 1 282 ? -13.834 5.658 22.917 1.00 30.56 282 GLY A CA 1
ATOM 2170 C C . GLY A 1 282 ? -13.464 4.280 22.357 1.00 30.56 282 GLY A C 1
ATOM 2171 O O . GLY A 1 282 ? -12.406 4.128 21.748 1.00 30.56 282 GLY A O 1
ATOM 2172 N N . ALA A 1 283 ? -14.321 3.266 22.488 1.00 28.12 283 ALA A N 1
ATOM 2173 C CA . ALA A 1 283 ? -14.032 1.911 22.011 1.00 28.12 283 ALA A CA 1
ATOM 2174 C C . ALA A 1 283 ? -14.345 1.729 20.509 1.00 28.12 283 ALA A C 1
ATOM 2176 O O . ALA A 1 283 ? -15.275 1.019 20.144 1.00 28.12 283 ALA A O 1
ATOM 2177 N N . VAL A 1 284 ? -13.586 2.379 19.616 1.00 30.02 284 VAL A N 1
ATOM 2178 C CA . VAL A 1 284 ? -13.744 2.203 18.148 1.00 30.02 284 VAL A CA 1
ATOM 2179 C C . VAL A 1 284 ? -12.444 1.771 17.450 1.00 30.02 284 VAL A C 1
ATOM 2181 O O . VAL A 1 284 ? -12.453 1.393 16.281 1.00 30.02 284 VAL A O 1
ATOM 2184 N N . LEU A 1 285 ? -11.297 1.743 18.137 1.00 32.66 285 LEU A N 1
ATOM 2185 C CA . LEU A 1 285 ? -10.006 1.721 17.438 1.00 32.66 285 LEU A CA 1
ATOM 2186 C C . LEU A 1 285 ? -9.528 0.365 16.872 1.00 32.66 285 LEU A C 1
ATOM 2188 O O . LEU A 1 285 ? -8.503 0.348 16.199 1.00 32.66 285 LEU A O 1
ATOM 2192 N N . VAL A 1 286 ? -10.234 -0.757 17.070 1.00 31.95 286 VAL A N 1
ATOM 2193 C CA . VAL A 1 286 ? -9.831 -2.055 16.464 1.00 31.95 286 VAL A CA 1
ATOM 2194 C C . VAL A 1 286 ? -11.006 -2.863 15.878 1.00 31.95 286 VAL A C 1
ATOM 2196 O O . VAL A 1 286 ? -10.805 -3.945 15.339 1.00 31.95 286 VAL A O 1
ATOM 2199 N N . VAL A 1 287 ? -12.236 -2.336 15.906 1.00 30.31 287 VAL A N 1
ATOM 2200 C CA . VAL A 1 287 ? -13.454 -3.085 15.510 1.00 30.31 287 VAL A CA 1
ATOM 2201 C C . VAL A 1 287 ? -13.920 -2.782 14.073 1.00 30.31 287 VAL A C 1
ATOM 2203 O O . VAL A 1 287 ? -14.851 -3.401 13.572 1.00 30.31 287 VAL A O 1
ATOM 2206 N N . VAL A 1 288 ? -13.237 -1.904 13.325 1.00 31.27 288 VAL A N 1
ATOM 2207 C CA . VAL A 1 288 ? -13.600 -1.639 11.909 1.00 31.27 288 VAL A CA 1
ATOM 2208 C C . VAL A 1 288 ? -13.327 -2.852 10.992 1.00 31.27 288 VAL A C 1
ATOM 2210 O O . VAL A 1 288 ? -13.769 -2.892 9.846 1.00 31.27 288 VAL A O 1
ATOM 2213 N N . VAL A 1 289 ? -12.683 -3.904 11.507 1.00 30.72 289 VAL A N 1
ATOM 2214 C CA . VAL A 1 289 ? -12.616 -5.213 10.852 1.00 30.72 289 VAL A CA 1
ATOM 2215 C C . VAL A 1 289 ? -13.445 -6.201 11.675 1.00 30.72 289 VAL A C 1
ATOM 2217 O O . VAL A 1 289 ? -13.004 -6.647 12.725 1.00 30.72 289 VAL A O 1
ATOM 2220 N N . ALA A 1 290 ? -14.625 -6.551 11.159 1.00 28.95 290 ALA A N 1
ATOM 2221 C CA . ALA A 1 290 ? -15.586 -7.526 11.691 1.00 28.95 290 ALA A CA 1
ATOM 2222 C C . ALA A 1 290 ? -16.571 -7.020 12.765 1.00 28.95 290 ALA A C 1
ATOM 2224 O O . ALA A 1 290 ? -16.500 -7.370 13.938 1.00 28.95 290 ALA A O 1
ATOM 2225 N N . SER A 1 291 ? -17.620 -6.336 12.307 1.00 22.89 291 SER A N 1
ATOM 2226 C CA . SER A 1 291 ? -18.963 -6.628 12.811 1.00 22.89 291 SER A CA 1
ATOM 2227 C C . SER A 1 291 ? -19.818 -7.071 11.620 1.00 22.89 291 SER A C 1
ATOM 2229 O O . SER A 1 291 ? -19.955 -6.297 10.668 1.00 22.89 291 SER A O 1
ATOM 2231 N N . PRO A 1 292 ? -20.332 -8.314 11.581 1.00 28.25 292 PRO A N 1
ATOM 2232 C CA . PRO A 1 292 ? -21.407 -8.639 10.665 1.00 28.25 292 PRO A CA 1
ATOM 2233 C C . PRO A 1 292 ? -22.656 -7.910 11.160 1.00 28.25 292 PRO A C 1
ATOM 2235 O O . PRO A 1 292 ? -22.983 -7.956 12.347 1.00 28.25 292 PRO A O 1
ATOM 2238 N N . HIS A 1 293 ? -23.331 -7.223 10.242 1.00 27.64 293 HIS A N 1
ATOM 2239 C CA . HIS A 1 293 ? -24.666 -6.689 10.462 1.00 27.64 293 HIS A CA 1
ATOM 2240 C C . HIS A 1 293 ? -25.524 -7.828 11.029 1.00 27.64 293 HIS A C 1
ATOM 2242 O O . HIS A 1 293 ? -25.708 -8.856 10.379 1.00 27.64 293 HIS A O 1
ATOM 2248 N N . LYS A 1 294 ? -25.963 -7.693 12.280 1.00 27.58 294 LYS A N 1
ATOM 2249 C CA . LYS A 1 294 ? -26.974 -8.579 12.845 1.00 27.58 294 LYS A CA 1
ATOM 2250 C C . LYS A 1 294 ? -28.273 -8.157 12.165 1.00 27.58 294 LYS A C 1
ATOM 2252 O O . LYS A 1 294 ? -28.721 -7.032 12.380 1.00 27.58 294 LYS A O 1
ATOM 2257 N N . ASP A 1 295 ? -28.806 -9.001 11.291 1.00 29.25 295 ASP A N 1
ATOM 2258 C CA . ASP A 1 295 ? -30.169 -8.850 10.794 1.00 29.25 295 ASP A CA 1
ATOM 2259 C C . ASP A 1 295 ? -31.103 -8.924 12.008 1.00 29.25 295 ASP A C 1
ATOM 2261 O O . ASP A 1 295 ? -31.280 -9.975 12.623 1.00 29.25 295 ASP A O 1
ATOM 2265 N N . THR A 1 296 ? -31.639 -7.779 12.418 1.00 31.55 296 THR A N 1
ATOM 2266 C CA . THR A 1 296 ? -32.843 -7.717 13.241 1.00 31.55 296 THR A CA 1
ATOM 2267 C C . THR A 1 296 ? -34.034 -7.726 12.295 1.00 31.55 296 THR A C 1
ATOM 2269 O O . THR A 1 296 ? -34.593 -6.674 12.001 1.00 31.55 296 THR A O 1
ATOM 2272 N N . ASP A 1 297 ? -34.401 -8.913 11.822 1.00 27.64 297 ASP A N 1
ATOM 2273 C CA . ASP A 1 297 ? -35.768 -9.188 11.384 1.00 27.64 297 ASP A CA 1
ATOM 2274 C C . ASP A 1 297 ? -36.505 -9.807 12.577 1.00 27.64 297 ASP A C 1
ATOM 2276 O O . ASP A 1 297 ? -36.671 -11.020 12.683 1.00 27.64 297 ASP A O 1
ATOM 2280 N N . ASP A 1 298 ? -36.902 -8.949 13.520 1.00 29.78 298 ASP A N 1
ATOM 2281 C CA . ASP A 1 298 ? -37.969 -9.269 14.463 1.00 29.78 298 ASP A CA 1
ATOM 2282 C C . ASP A 1 298 ? -39.279 -8.784 13.838 1.00 29.78 298 ASP A C 1
ATOM 2284 O O . ASP A 1 298 ? -39.622 -7.604 13.877 1.00 29.78 298 ASP A O 1
ATOM 2288 N N . ASN A 1 299 ? -39.956 -9.700 13.150 1.00 28.95 299 ASN A N 1
ATOM 2289 C CA . ASN A 1 299 ? -41.321 -9.520 12.678 1.00 28.95 299 ASN A CA 1
ATOM 2290 C C . ASN A 1 299 ? -42.053 -10.861 12.794 1.00 28.95 299 ASN A C 1
ATOM 2292 O O . ASN A 1 299 ? -42.316 -11.555 11.814 1.00 28.95 299 ASN A O 1
ATOM 2296 N N . SER A 1 300 ? -42.399 -11.221 14.029 1.00 26.81 300 SER A N 1
ATOM 2297 C CA . SER A 1 300 ? -43.524 -12.121 14.293 1.00 26.81 300 SER A CA 1
ATOM 2298 C C . SER A 1 300 ? -44.516 -11.433 15.227 1.00 26.81 300 SER A C 1
ATOM 2300 O O . SER A 1 300 ? -44.707 -11.784 16.385 1.00 26.81 300 SER A O 1
ATOM 2302 N N . PHE A 1 301 ? -45.164 -10.403 14.682 1.00 26.34 301 PHE A N 1
ATOM 2303 C CA . PHE A 1 301 ? -46.450 -9.935 15.179 1.00 26.34 301 PHE A CA 1
ATOM 2304 C C . PHE A 1 301 ? -47.516 -10.933 14.706 1.00 26.34 301 PHE A C 1
ATOM 2306 O O . PHE A 1 301 ? -47.983 -10.876 13.570 1.00 26.34 301 PHE A O 1
ATOM 2313 N N . THR A 1 302 ? -47.910 -11.855 15.577 1.00 30.06 302 THR A N 1
ATOM 2314 C CA . THR A 1 302 ? -49.230 -12.494 15.506 1.00 30.06 302 THR A CA 1
ATOM 2315 C C . THR A 1 302 ? -49.923 -12.238 16.827 1.00 30.06 302 THR A C 1
ATOM 2317 O O . THR A 1 302 ? -49.531 -12.782 17.855 1.00 30.06 302 THR A O 1
ATOM 2320 N N . GLY A 1 303 ? -50.913 -11.349 16.793 1.00 25.88 303 GLY A N 1
ATOM 2321 C CA . GLY A 1 303 ? -51.768 -11.071 17.932 1.00 25.88 303 GLY A CA 1
ATOM 2322 C C . GLY A 1 303 ? -52.727 -12.224 18.202 1.00 25.88 303 GLY A C 1
ATOM 2323 O O . GLY A 1 303 ? -53.346 -12.736 17.275 1.00 25.88 303 GLY A O 1
ATOM 2324 N N . ALA A 1 304 ? -52.852 -12.584 19.472 1.00 27.92 304 ALA A N 1
ATOM 2325 C CA . ALA A 1 304 ? -54.083 -12.973 20.150 1.00 27.92 304 ALA A CA 1
ATOM 2326 C C . ALA A 1 304 ? -53.745 -13.195 21.632 1.00 27.92 304 ALA A C 1
ATOM 2328 O O . ALA A 1 304 ? -52.625 -13.576 21.957 1.00 27.92 304 ALA A O 1
ATOM 2329 N N . ASP A 1 305 ? -54.737 -12.962 22.484 1.00 31.12 305 ASP A N 1
ATOM 2330 C CA . ASP A 1 305 ? -54.785 -13.234 23.925 1.00 31.12 305 ASP A CA 1
ATOM 2331 C C . ASP A 1 305 ? -54.264 -12.112 24.836 1.00 31.12 305 ASP A C 1
ATOM 2333 O O . ASP A 1 305 ? -53.079 -11.973 25.114 1.00 31.12 305 ASP A O 1
ATOM 2337 N N . TYR A 1 306 ? -55.104 -11.107 25.102 1.00 27.91 306 TYR A N 1
ATOM 2338 C CA . TYR A 1 306 ? -56.224 -11.063 26.067 1.00 27.91 306 TYR A CA 1
ATOM 2339 C C . TYR A 1 306 ? -55.771 -10.615 27.467 1.00 27.91 306 TYR A C 1
ATOM 2341 O O . TYR A 1 306 ? -54.926 -11.220 28.115 1.00 27.91 306 TYR A O 1
ATOM 2349 N N . GLU A 1 307 ? -56.376 -9.497 27.876 1.00 29.58 307 GLU A N 1
ATOM 2350 C CA . GLU A 1 307 ? -56.597 -8.979 29.228 1.00 29.58 307 GLU A CA 1
ATOM 2351 C C . GLU A 1 307 ? -56.222 -9.885 30.415 1.00 29.58 307 GLU A C 1
ATOM 2353 O O . GLU A 1 307 ? -56.760 -10.977 30.553 1.00 29.58 307 GLU A O 1
ATOM 2358 N N . ALA A 1 308 ? -55.490 -9.328 31.388 1.00 29.09 308 ALA A N 1
ATOM 2359 C CA . ALA A 1 308 ? -55.979 -9.242 32.772 1.00 29.09 308 ALA A CA 1
ATOM 2360 C C . ALA A 1 308 ? -55.064 -8.396 33.681 1.00 29.09 308 ALA A C 1
ATOM 2362 O O . ALA A 1 308 ? -53.883 -8.679 33.831 1.00 29.09 308 ALA A O 1
ATOM 2363 N N . ALA A 1 309 ? -55.705 -7.417 34.333 1.00 29.69 309 ALA A N 1
ATOM 2364 C CA . ALA A 1 309 ? -55.460 -6.880 35.682 1.00 29.69 309 ALA A CA 1
ATOM 2365 C C . ALA A 1 309 ? -54.061 -6.312 36.026 1.00 29.69 309 ALA A C 1
ATOM 2367 O O . ALA A 1 309 ? -53.074 -7.019 36.146 1.00 29.69 309 ALA A O 1
ATOM 2368 N N . LYS A 1 310 ? -53.926 -4.984 36.163 1.00 28.97 310 LYS A N 1
ATOM 2369 C CA . LYS A 1 310 ? -54.202 -4.191 37.391 1.00 28.97 310 LYS A CA 1
ATOM 2370 C C . LYS A 1 310 ? -53.415 -4.648 38.638 1.00 28.97 310 LYS A C 1
ATOM 2372 O O . LYS A 1 310 ? -53.855 -5.578 39.294 1.00 28.97 310 LYS A O 1
ATOM 2377 N N . TYR A 1 311 ? -52.371 -3.862 38.945 1.00 33.47 311 TYR A N 1
ATOM 2378 C CA . TYR A 1 311 ? -51.920 -3.279 40.234 1.00 33.47 311 TYR A CA 1
ATOM 2379 C C . TYR A 1 311 ? -51.892 -4.104 41.545 1.00 33.47 311 TYR A C 1
ATOM 2381 O O . TYR A 1 311 ? -52.723 -4.987 41.736 1.00 33.47 311 TYR A O 1
ATOM 2389 N N . PRO A 1 312 ? -51.086 -3.684 42.549 1.00 42.56 312 PRO A N 1
ATOM 2390 C CA . PRO A 1 312 ? -50.100 -2.591 42.561 1.00 42.56 312 PRO A CA 1
ATOM 2391 C C . PRO A 1 312 ? -48.638 -3.042 42.676 1.00 42.56 312 PRO A C 1
ATOM 2393 O O . PRO A 1 312 ? -48.372 -4.124 43.242 1.00 42.56 312 PRO A O 1
#

Mean predicted aligned error: 10.35 Å

Foldseek 3Di:
DLVLLVVVLVPPLVLLLLLLLQLQQVQLVVVCVVVVVVVVLVVPCPDPVNLVLLLLLLVLVSVLSSLQSNCSSVLVLVLVLLLVLCQVLLLVVLVCVVVVNDDDPLSVVLVVLSVVLQVLVCVVVVHRSVSSVVSSVSSSVSSVSVVVRPDAPSSSSSSSSVSSNVVSVVVQVVCVVVVNHPAPPPDPVSNVSSSCSSVVVCVVVVVLLVCVVVDDPLVSLVVSVVVSVVSVCCSCPVVVRDDDPSNVVSVVSSVVSSVSVSVVVVVVVVVVPPDDPDDDDDPDDPPSRDDDPDPPPPDPPDDDDDDDDDDD

Organism: Aphanomyces astaci (NCBI:txid112090)

Sequence (312 aa):
MPVYYKFLSTVPAFQIALQRFTWTLPWTFMLLLALRQHKIFAREAFTKANLALYSITAGLVAASTLLVIWAVNSGYLLEVSLGAFLNPITIVTFGVVVLKEKLRLWQVVAVACAAIGVGIFAIAYGKFPWVAMLLTTIDGSYSYVKKKAPLTPLHGMVLESLLMFPVGVVGVVVLEAQGASVLGHVSTQTDVLLIGTGIFANLPLVFLVAATQLAPLYVIGLIANLAPTIQFFFGVFVYNEPFTTTTLVGFCFLWLSMGVFAVDSFRDYKKSLLPSSASQDGAVLVVVVASPHKDTDDNSFTGADYEAAKYP

Nearest PDB structures (foldseek):
  7paf-assembly1_D  TM=5.932E-01  e=3.644E-03  Streptococcus pneumoniae TIGR4
  5y79-assembly1_B  TM=5.270E-01  e=1.352E-02  Galdieria sulphuraria
  6i1z-assembly1_A  TM=5.178E-01  e=2.284E-02  Zea mays
  5i20-assembly3_C  TM=5.820E-01  e=1.054E-01  Ancylobacter novellus DSM 506

Secondary structure (DSSP, 8-state):
-HHHHHHTTTS-HHHHHHHHHHHHHHHHHHHHHHTT-HHHHHHHTT-HHHHHHHHHHHHHHHHHHHHHHHHHHTT-HHHHHHHHHHHHHHHHHHHHHHHTPPPPHHHHHHHHHHHHHHHHHHHHTTS--HHHHHHHHHHHHHHHHHHT--S-HHHHHHHHHHHHHHHHHHHHHHHHHTT---TTTS-HHHHHHHHHHHHHHHHHHHHHHHHHHHS-HHHHHHHHTHHHHHHHHIIIIIT-----HHHHHHHHHHHHHHHHHHHHHHHHHHHHTS--SS--S-TTTT-SS-----------------------

Radius of gyration: 23.2 Å; Cα contacts (8 Å, |Δi|>4): 290; chains: 1; bounding box: 82×34×73 Å

pLDDT: mean 78.18, std 19.31, range [22.89, 96.19]

Solvent-accessible surface area (backbone atoms only — not comparable to full-atom values): 17397 Å² total; per-residue (Å²): 107,72,69,59,51,57,78,43,52,90,49,59,43,67,58,55,42,26,35,22,29,40,33,27,27,64,49,46,46,50,51,34,54,76,71,64,44,51,68,60,40,66,73,65,53,80,40,73,68,46,50,56,54,40,50,54,41,32,52,34,52,50,50,42,50,42,50,51,45,40,31,51,65,69,71,37,47,60,34,53,30,51,14,58,64,42,32,70,58,36,37,50,49,49,46,26,71,72,70,67,50,81,80,52,72,52,51,51,51,17,49,51,30,34,52,50,13,52,49,38,38,25,62,68,70,72,44,75,60,57,65,16,54,50,43,25,51,38,53,20,52,30,51,55,56,54,71,72,48,88,57,54,70,67,52,45,49,36,51,24,24,56,66,37,23,61,58,10,47,53,51,50,50,52,30,48,76,68,72,68,43,59,73,89,67,73,43,74,69,58,34,54,52,40,53,40,43,16,47,62,72,49,47,63,54,57,51,48,62,52,42,64,78,76,45,62,67,69,58,54,54,58,56,60,59,45,54,44,54,52,48,43,50,44,33,44,76,75,63,63,46,95,77,48,74,61,46,51,53,15,48,52,28,38,52,48,14,50,50,43,39,51,52,48,55,49,54,51,52,55,56,71,71,46,89,65,90,75,79,95,82,78,96,60,90,76,53,84,70,79,71,78,82,76,82,81,81,85,79,83,87,74,91,79,84,78,89,81,82,83,86,133